Protein AF-A0A015KI36-F1 (afdb_monomer)

Sequence (207 aa):
MSRYLKILENLSLFIYWRNNERRCENKNFDILMAATRPNYATIYTITIIFCFICTIQFSLIFICPILEFFKLQFFEKNEIPIRKPIEYMYLMLTFFHIALHLLLIVFCCFFERKQLDLEFGISTILWFVIPSIYTYYTIDELGDIPLFCPSNYPYKNSKLLHLCQIRIANLICMWIMFVITLIATIIMCVPEKTYKDMVGIDNDGRD

Solvent-accessible surface area (backbone atoms only — not comparable to full-atom values): 11995 Å² total; per-residue (Å²): 125,73,68,62,54,54,52,49,52,54,48,53,41,48,61,48,47,73,68,36,88,46,78,90,72,60,88,63,58,69,60,57,61,72,73,44,78,56,44,58,68,55,52,53,51,54,50,52,53,49,54,53,52,52,54,52,50,61,50,44,60,55,48,48,46,51,44,49,50,52,44,53,55,54,35,60,76,66,73,50,84,71,68,59,71,53,57,51,51,51,47,50,49,40,53,50,53,47,52,53,53,50,49,48,69,77,38,69,88,74,66,59,69,72,61,52,54,51,52,47,51,52,49,38,51,49,44,47,52,51,52,51,54,44,47,70,71,50,62,59,62,71,54,94,54,61,74,82,56,63,89,86,56,89,62,92,43,76,67,57,52,52,53,39,50,47,52,41,50,42,52,50,47,50,52,53,50,28,55,51,45,43,52,52,42,54,60,67,68,54,53,69,67,62,53,31,60,71,30,48,50,74,85,85,82,85,130

Foldseek 3Di:
DVVVVVVLVVLVVVVVVVVVPCVVDDPCPVVLPVPFDWPVVLVVVVSVVVVVLVVLLVVLLVVLLVLLVVLVVLCVVVVQDDPVVLSVLSNVLSVVVVVLVVCCVVCVPPDDLVVNLVVLVVNLVCLVVSLVVSCVVCCCSLPPQHQVLDPPDPDPDPSSSVSSVSNNVSSVSSVSSSVSSVVVSVVSPPDPVVVCVSRVSDPPDDD

Structure (mmCIF, N/CA/C/O backbone):
data_AF-A0A015KI36-F1
#
_entry.id   AF-A0A015KI36-F1
#
loop_
_atom_site.group_PDB
_atom_site.id
_atom_site.type_symbol
_atom_site.label_atom_id
_atom_site.label_alt_id
_atom_site.label_comp_id
_atom_site.label_asym_id
_atom_site.label_entity_id
_atom_site.label_seq_id
_atom_site.pdbx_PDB_ins_code
_atom_site.Cartn_x
_atom_site.Cartn_y
_atom_site.Cartn_z
_atom_site.occupancy
_atom_site.B_iso_or_equiv
_atom_site.auth_seq_id
_atom_site.auth_comp_id
_atom_site.auth_asym_id
_atom_site.auth_atom_id
_atom_site.pdbx_PDB_model_num
ATOM 1 N N . MET A 1 1 ? -3.112 20.854 -21.217 1.00 30.19 1 MET A N 1
ATOM 2 C CA . MET A 1 1 ? -2.786 19.595 -21.926 1.00 30.19 1 MET A CA 1
ATOM 3 C C . MET A 1 1 ? -1.278 19.337 -22.085 1.00 30.19 1 MET A C 1
ATOM 5 O O . MET A 1 1 ? -0.894 18.179 -22.072 1.00 30.19 1 MET A O 1
ATOM 9 N N . SER A 1 2 ? -0.396 20.353 -22.138 1.00 26.72 2 SER A N 1
ATOM 10 C CA . SER A 1 2 ? 1.057 20.149 -22.358 1.00 26.72 2 SER A CA 1
ATOM 11 C C . SER A 1 2 ? 1.928 19.872 -21.113 1.00 26.72 2 SER A C 1
ATOM 13 O O . SER A 1 2 ? 3.105 19.561 -21.259 1.00 26.72 2 SER A O 1
ATOM 15 N N . ARG A 1 3 ? 1.384 19.920 -19.884 1.00 24.33 3 ARG A N 1
ATOM 16 C CA . ARG A 1 3 ? 2.129 19.561 -18.650 1.00 24.33 3 ARG A CA 1
ATOM 17 C C . ARG A 1 3 ? 2.122 18.061 -18.329 1.00 24.33 3 ARG A C 1
ATOM 19 O O . ARG A 1 3 ? 3.107 17.562 -17.806 1.00 24.33 3 ARG A O 1
ATOM 26 N N . TYR A 1 4 ? 1.058 17.345 -18.697 1.00 25.77 4 TYR A N 1
ATOM 27 C CA . TYR A 1 4 ? 0.963 15.889 -18.520 1.00 25.77 4 TYR A CA 1
ATOM 28 C C . TYR A 1 4 ? 1.819 15.124 -19.540 1.00 25.77 4 TYR A C 1
ATOM 30 O O . TYR A 1 4 ? 2.431 14.122 -19.190 1.00 25.77 4 TYR A O 1
ATOM 38 N N . LEU A 1 5 ? 1.956 15.653 -20.763 1.00 27.67 5 LEU A N 1
ATOM 39 C CA . LEU A 1 5 ? 2.867 15.123 -21.786 1.00 27.67 5 LEU A CA 1
ATOM 40 C C . LEU A 1 5 ? 4.345 15.223 -21.379 1.00 27.67 5 LEU A C 1
ATOM 42 O O . LEU A 1 5 ? 5.094 14.303 -21.660 1.00 27.67 5 LEU A O 1
ATOM 46 N N . LYS A 1 6 ? 4.744 16.266 -20.637 1.00 28.48 6 LYS A N 1
ATOM 47 C CA . LYS A 1 6 ? 6.116 16.415 -20.111 1.00 28.48 6 LYS A CA 1
ATOM 48 C C . LYS A 1 6 ? 6.441 15.450 -18.962 1.00 28.48 6 LYS A C 1
ATOM 50 O O . LYS A 1 6 ? 7.583 15.040 -18.799 1.00 28.48 6 LYS A O 1
ATOM 55 N N . ILE A 1 7 ? 5.433 15.068 -18.175 1.00 32.03 7 ILE A N 1
ATOM 56 C CA . ILE A 1 7 ? 5.563 14.043 -17.125 1.00 32.03 7 ILE A CA 1
ATOM 57 C C . ILE A 1 7 ? 5.599 12.639 -17.751 1.00 32.03 7 ILE A C 1
ATOM 59 O O . ILE A 1 7 ? 6.370 11.794 -17.308 1.00 32.03 7 ILE A O 1
ATOM 63 N N . LEU A 1 8 ? 4.838 12.413 -18.829 1.00 31.89 8 LEU A N 1
ATOM 64 C CA . LEU A 1 8 ? 4.916 11.201 -19.652 1.00 31.89 8 LEU A CA 1
ATOM 65 C C . LEU A 1 8 ? 6.249 11.088 -20.408 1.00 31.89 8 LEU A C 1
ATOM 67 O O . LEU A 1 8 ? 6.805 9.997 -20.454 1.00 31.89 8 LEU A O 1
ATOM 71 N N . GLU A 1 9 ? 6.812 12.195 -20.906 1.00 33.00 9 GLU A N 1
ATOM 72 C CA . GLU A 1 9 ? 8.174 12.247 -21.465 1.00 33.00 9 GLU A CA 1
ATOM 73 C C . GLU A 1 9 ? 9.226 11.858 -20.416 1.00 33.00 9 GLU A C 1
ATOM 75 O O . GLU A 1 9 ? 10.147 11.104 -20.725 1.00 33.00 9 GLU A O 1
ATOM 80 N N . ASN A 1 10 ? 9.031 12.273 -19.156 1.00 34.56 10 ASN A N 1
ATOM 81 C CA . ASN A 1 10 ? 9.858 11.879 -18.008 1.00 34.56 10 ASN A CA 1
ATOM 82 C C . ASN A 1 10 ? 9.696 10.393 -17.591 1.00 34.56 10 ASN A C 1
ATOM 84 O O . ASN A 1 10 ? 10.592 9.828 -16.968 1.00 34.56 10 ASN A O 1
ATOM 88 N N . LEU A 1 11 ? 8.604 9.727 -17.979 1.00 38.03 11 LEU A N 1
ATOM 89 C CA . LEU A 1 11 ? 8.339 8.304 -17.709 1.00 38.03 11 LEU A CA 1
ATOM 90 C C . LEU A 1 11 ? 8.766 7.390 -18.866 1.00 38.03 11 LEU A C 1
ATOM 92 O O . LEU A 1 11 ? 9.335 6.325 -18.622 1.00 38.03 11 LEU A O 1
ATOM 96 N N . SER A 1 12 ? 8.642 7.843 -20.120 1.00 36.22 12 SER A N 1
ATOM 97 C CA . SER A 1 12 ? 9.442 7.286 -21.218 1.00 36.22 12 SER A CA 1
ATOM 98 C C . SER A 1 12 ? 10.926 7.445 -20.930 1.00 36.22 12 SER A C 1
ATOM 100 O O . SER A 1 12 ? 11.693 6.563 -21.289 1.00 36.22 12 SER A O 1
ATOM 102 N N . LEU A 1 13 ? 11.307 8.495 -20.192 1.00 39.75 13 LEU A N 1
ATOM 103 C CA . LEU A 1 13 ? 12.637 8.695 -19.635 1.00 39.75 13 LEU A CA 1
ATOM 104 C C . LEU A 1 13 ? 13.027 7.612 -18.634 1.00 39.75 13 LEU A C 1
ATOM 106 O O . LEU A 1 13 ? 14.215 7.407 -18.545 1.00 39.75 13 LEU A O 1
ATOM 110 N N . PHE A 1 14 ? 12.115 6.889 -17.964 1.00 40.78 14 PHE A N 1
ATOM 111 C CA . PHE A 1 14 ? 12.434 5.770 -17.054 1.00 40.78 14 PHE A CA 1
ATOM 112 C C . PHE A 1 14 ? 12.675 4.447 -17.805 1.00 40.78 14 PHE A C 1
ATOM 114 O O . PHE A 1 14 ? 13.592 3.703 -17.472 1.00 40.78 14 PHE A O 1
ATOM 121 N N . ILE A 1 15 ? 11.943 4.183 -18.895 1.00 40.81 15 ILE A N 1
ATOM 122 C CA . ILE A 1 15 ? 12.259 3.090 -19.847 1.00 40.81 15 ILE A CA 1
ATOM 123 C C . ILE A 1 15 ? 13.540 3.422 -20.632 1.00 40.81 15 ILE A C 1
ATOM 125 O O . ILE A 1 15 ? 14.404 2.579 -20.863 1.00 40.81 15 ILE A O 1
ATOM 129 N N . TYR A 1 16 ? 13.717 4.692 -20.965 1.00 37.06 16 TYR A N 1
ATOM 130 C CA . TYR A 1 16 ? 14.944 5.271 -21.491 1.00 37.06 16 TYR A CA 1
ATOM 131 C C . TYR A 1 16 ? 16.041 5.347 -20.418 1.00 37.06 16 TYR A C 1
ATOM 133 O O . TYR A 1 16 ? 17.190 5.308 -20.804 1.00 37.06 16 TYR A O 1
ATOM 141 N N . TRP A 1 17 ? 15.747 5.368 -19.109 1.00 37.81 17 TRP A N 1
ATOM 142 C CA . TRP A 1 17 ? 16.703 5.302 -17.983 1.00 37.81 17 TRP A CA 1
ATOM 143 C C . TRP A 1 17 ? 17.140 3.858 -17.734 1.00 37.81 17 TRP A C 1
ATOM 145 O O . TRP A 1 17 ? 18.317 3.591 -17.512 1.00 37.81 17 TRP A O 1
ATOM 155 N N . ARG A 1 18 ? 16.229 2.895 -17.925 1.00 41.84 18 ARG A N 1
ATOM 156 C CA . ARG A 1 18 ? 16.546 1.467 -18.063 1.00 41.84 18 ARG A CA 1
ATOM 157 C C . ARG A 1 18 ? 17.486 1.207 -19.255 1.00 41.84 18 ARG A C 1
ATOM 159 O O . ARG A 1 18 ? 18.418 0.428 -19.105 1.00 41.84 18 ARG A O 1
ATOM 166 N N . ASN A 1 19 ? 17.328 1.929 -20.369 1.00 39.50 19 ASN A N 1
ATOM 167 C CA . ASN A 1 19 ? 18.282 1.945 -21.499 1.00 39.50 19 ASN A CA 1
ATOM 168 C C . ASN A 1 19 ? 19.456 2.961 -21.340 1.00 39.50 19 ASN A C 1
ATOM 170 O O . ASN A 1 19 ? 20.397 2.938 -22.130 1.00 39.50 19 ASN A O 1
ATOM 174 N N . ASN A 1 20 ? 19.410 3.796 -20.290 1.00 38.81 20 ASN A N 1
ATOM 175 C CA . ASN A 1 20 ? 20.330 4.833 -19.769 1.00 38.81 20 ASN A CA 1
ATOM 176 C C . ASN A 1 20 ? 21.809 4.546 -19.622 1.00 38.81 20 ASN A C 1
ATOM 178 O O . ASN A 1 20 ? 22.621 5.470 -19.605 1.00 38.81 20 ASN A O 1
ATOM 182 N N . GLU A 1 21 ? 22.159 3.283 -19.413 1.00 42.31 21 GLU A N 1
ATOM 183 C CA . GLU A 1 21 ? 23.429 2.911 -18.777 1.00 42.31 21 GLU A CA 1
ATOM 184 C C . GLU A 1 21 ? 24.663 3.242 -19.643 1.00 42.31 21 GLU A C 1
ATOM 186 O O . GLU A 1 21 ? 25.795 3.024 -19.233 1.00 42.31 21 GLU A O 1
ATOM 191 N N . ARG A 1 22 ? 24.465 3.822 -20.837 1.00 38.34 22 ARG A N 1
ATOM 192 C CA . ARG A 1 22 ? 25.530 4.296 -21.730 1.00 38.34 22 ARG A CA 1
ATOM 193 C C . ARG A 1 22 ? 25.437 5.755 -22.188 1.00 38.34 22 ARG A C 1
ATOM 195 O O . ARG A 1 22 ? 26.281 6.161 -22.984 1.00 38.34 22 ARG A O 1
ATOM 202 N N . ARG A 1 23 ? 24.505 6.592 -21.703 1.00 39.31 23 ARG A N 1
ATOM 203 C CA . ARG A 1 23 ? 24.438 8.004 -22.154 1.00 39.31 23 ARG A CA 1
ATOM 204 C C . ARG A 1 23 ? 25.231 9.020 -21.330 1.00 39.31 23 ARG A C 1
ATOM 206 O O . ARG A 1 23 ? 24.900 10.202 -21.341 1.00 39.31 23 ARG A O 1
ATOM 213 N N . CYS A 1 24 ? 26.329 8.592 -20.72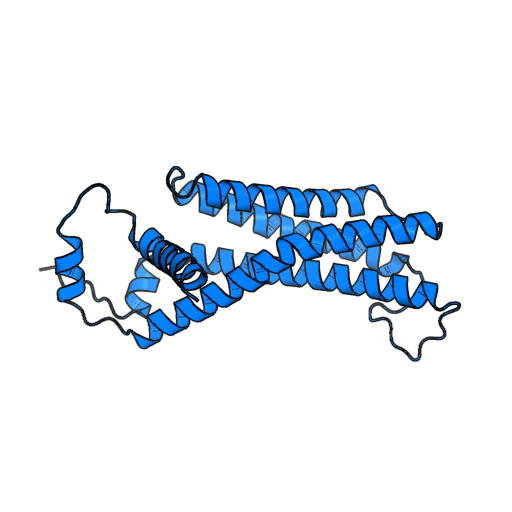0 1.00 41.56 24 CYS A N 1
ATOM 214 C CA . CYS A 1 24 ? 27.450 9.512 -20.525 1.00 41.56 24 CYS A CA 1
ATOM 215 C C . CYS A 1 24 ? 28.476 9.430 -21.669 1.00 41.56 24 CYS A C 1
ATOM 217 O O . CYS A 1 24 ? 29.128 10.430 -21.930 1.00 41.56 24 CYS A O 1
ATOM 219 N N . GLU A 1 25 ? 28.544 8.338 -22.444 1.00 38.38 25 GLU A N 1
ATOM 220 C CA . GLU A 1 25 ? 29.456 8.217 -23.593 1.00 38.38 25 GLU A CA 1
ATOM 221 C C . GLU A 1 25 ? 28.983 7.136 -24.586 1.00 38.38 25 GLU A C 1
ATOM 223 O O . GLU A 1 25 ? 29.380 5.979 -24.470 1.00 38.38 25 GLU A O 1
ATOM 228 N N . ASN A 1 26 ? 28.161 7.475 -25.591 1.00 37.47 26 ASN A N 1
ATOM 229 C CA . ASN A 1 26 ? 28.339 6.939 -26.955 1.00 37.47 26 ASN A CA 1
ATOM 230 C C . ASN A 1 26 ? 27.270 7.404 -27.951 1.00 37.47 26 ASN A C 1
ATOM 232 O O . ASN A 1 26 ? 26.086 7.112 -27.799 1.00 37.47 26 ASN A O 1
ATOM 236 N N . LYS A 1 27 ? 27.728 7.977 -29.068 1.00 39.41 27 LYS A N 1
ATOM 237 C CA . LYS A 1 27 ? 26.951 8.215 -30.301 1.00 39.41 27 LYS A CA 1
ATOM 238 C C . LYS A 1 27 ? 26.559 6.923 -31.051 1.00 39.41 27 LYS A C 1
ATOM 240 O O . LYS A 1 27 ? 25.846 6.990 -32.042 1.00 39.41 27 LYS A O 1
ATOM 245 N N . ASN A 1 28 ? 26.997 5.750 -30.587 1.00 38.41 28 ASN A N 1
ATOM 246 C CA . ASN A 1 28 ? 26.776 4.462 -31.258 1.00 38.41 28 ASN A CA 1
ATOM 247 C C . ASN A 1 28 ? 25.418 3.788 -30.959 1.00 38.41 28 ASN A C 1
ATOM 249 O O . ASN A 1 28 ? 25.096 2.781 -31.584 1.00 38.41 28 ASN A O 1
ATOM 253 N N . PHE A 1 29 ? 24.609 4.303 -30.023 1.00 40.69 29 PHE A N 1
ATOM 254 C CA . PHE A 1 29 ? 23.321 3.681 -29.665 1.00 40.69 29 PHE A CA 1
ATOM 255 C C . PHE A 1 29 ? 22.209 3.951 -30.694 1.00 40.69 29 PHE A C 1
ATOM 257 O O . PHE A 1 29 ? 21.393 3.069 -30.963 1.00 40.69 29 PHE A O 1
ATOM 264 N N . ASP A 1 30 ? 22.220 5.124 -31.332 1.00 41.81 30 ASP A N 1
ATOM 265 C CA . ASP A 1 30 ? 21.238 5.481 -32.367 1.00 41.81 30 ASP A CA 1
ATOM 266 C C . ASP A 1 30 ? 21.383 4.605 -33.625 1.00 41.81 30 ASP A C 1
ATOM 268 O O . ASP A 1 30 ? 20.402 4.304 -34.301 1.00 41.81 30 ASP A O 1
ATOM 272 N N . ILE A 1 31 ? 22.601 4.123 -33.896 1.00 41.91 31 ILE A N 1
ATOM 273 C CA . ILE A 1 31 ? 22.912 3.234 -35.024 1.00 41.91 31 ILE A CA 1
ATOM 274 C C . ILE A 1 31 ? 22.419 1.802 -34.747 1.00 41.91 31 ILE A C 1
ATOM 276 O O . ILE A 1 31 ? 21.925 1.137 -35.654 1.00 41.91 31 ILE A O 1
ATOM 280 N N . LEU A 1 32 ? 22.473 1.342 -33.490 1.00 38.03 32 LEU A N 1
ATOM 281 C CA . LEU A 1 32 ? 22.008 0.007 -33.096 1.00 38.03 32 LEU A CA 1
ATOM 282 C C . LEU A 1 32 ? 20.473 -0.109 -33.148 1.00 38.03 32 LEU A C 1
ATOM 284 O O . LEU A 1 32 ? 19.947 -1.117 -33.609 1.00 38.03 32 LEU A O 1
ATOM 288 N N . MET A 1 33 ? 19.742 0.942 -32.750 1.00 42.62 33 MET A N 1
ATOM 289 C CA . MET A 1 33 ? 18.275 0.970 -32.876 1.00 42.62 33 MET A CA 1
ATOM 290 C C . MET A 1 33 ? 17.787 1.087 -34.327 1.00 42.62 33 MET A C 1
ATOM 292 O O . MET A 1 33 ? 16.639 0.751 -34.605 1.00 42.62 33 MET A O 1
ATOM 296 N N . ALA A 1 34 ? 18.637 1.543 -35.251 1.00 44.78 34 ALA A N 1
ATOM 297 C CA . ALA A 1 34 ? 18.316 1.601 -36.675 1.00 44.78 34 ALA A CA 1
ATOM 298 C C . ALA A 1 34 ? 18.439 0.235 -37.385 1.00 44.78 34 ALA A C 1
ATOM 300 O O . ALA A 1 34 ? 17.909 0.082 -38.485 1.00 44.78 34 ALA A O 1
ATOM 301 N N . ALA A 1 35 ? 19.111 -0.750 -36.774 1.00 45.59 35 ALA A N 1
ATOM 302 C CA . ALA A 1 35 ? 19.389 -2.054 -37.384 1.00 45.59 35 ALA A CA 1
ATOM 303 C C . ALA A 1 35 ? 18.315 -3.127 -37.096 1.00 45.59 35 ALA A C 1
ATOM 305 O O . ALA A 1 35 ? 18.087 -4.008 -37.921 1.00 45.59 35 ALA A O 1
ATOM 306 N N . THR A 1 36 ? 17.607 -3.038 -35.968 1.00 55.12 36 THR A N 1
ATOM 307 C CA . THR A 1 36 ? 16.548 -3.984 -35.559 1.00 55.12 36 THR A CA 1
ATOM 308 C C . THR A 1 36 ? 15.178 -3.310 -35.579 1.00 55.12 36 THR A C 1
ATOM 310 O O . THR A 1 36 ? 15.054 -2.192 -35.086 1.00 55.12 36 THR A O 1
ATOM 313 N N . ARG A 1 37 ? 14.125 -3.969 -36.091 1.00 57.78 37 ARG A N 1
ATOM 314 C CA . ARG A 1 37 ? 12.738 -3.476 -35.961 1.00 57.78 37 ARG A CA 1
ATOM 315 C C . ARG A 1 37 ? 12.115 -4.004 -34.660 1.00 57.78 37 ARG A C 1
ATOM 317 O O . ARG A 1 37 ? 11.627 -5.133 -34.670 1.00 57.78 37 ARG A O 1
ATOM 324 N N . PRO A 1 38 ? 12.085 -3.234 -33.559 1.00 64.50 38 PRO A N 1
ATOM 325 C CA . PRO A 1 38 ? 11.460 -3.701 -32.329 1.00 64.50 38 PRO A CA 1
ATOM 326 C C . PRO A 1 38 ? 9.951 -3.888 -32.512 1.00 64.50 38 PRO A C 1
ATOM 328 O O . PRO A 1 38 ? 9.303 -3.190 -33.301 1.00 64.50 38 PRO A O 1
ATOM 331 N N . ASN A 1 39 ? 9.359 -4.784 -31.722 1.00 73.19 39 ASN A N 1
ATOM 332 C CA . ASN A 1 39 ? 7.909 -4.899 -31.646 1.00 73.19 39 ASN A CA 1
ATOM 333 C C . ASN A 1 39 ? 7.330 -3.711 -30.857 1.00 73.19 39 ASN A C 1
ATOM 335 O O . ASN A 1 39 ? 7.161 -3.756 -29.635 1.00 73.19 39 ASN A O 1
ATOM 339 N N . TYR A 1 40 ? 7.023 -2.627 -31.572 1.00 71.62 40 TYR A N 1
ATOM 340 C CA . TYR A 1 40 ? 6.472 -1.403 -30.990 1.00 71.62 40 TYR A CA 1
ATOM 341 C C . TYR A 1 40 ? 5.181 -1.651 -30.199 1.00 71.62 40 TYR A C 1
ATOM 343 O O . TYR A 1 40 ? 4.977 -1.014 -29.167 1.00 71.62 40 TYR A O 1
ATOM 351 N N . ALA A 1 41 ? 4.337 -2.605 -30.612 1.00 74.62 41 ALA A N 1
ATOM 352 C CA . ALA A 1 41 ? 3.108 -2.935 -29.888 1.00 74.62 41 ALA A CA 1
ATOM 353 C C . ALA A 1 41 ? 3.401 -3.476 -28.477 1.00 74.62 41 ALA A C 1
ATOM 355 O O . ALA A 1 41 ? 2.752 -3.063 -27.511 1.00 74.62 41 ALA A O 1
ATOM 356 N N . THR A 1 42 ? 4.420 -4.330 -28.332 1.00 72.25 42 THR A N 1
ATOM 357 C CA . THR A 1 42 ? 4.881 -4.835 -27.027 1.00 72.25 42 THR A CA 1
ATOM 358 C C . THR A 1 42 ? 5.408 -3.696 -26.153 1.00 72.25 42 THR A C 1
ATOM 360 O O . THR A 1 42 ? 5.022 -3.586 -24.989 1.00 72.25 42 THR A O 1
ATOM 363 N N . ILE A 1 43 ? 6.228 -2.799 -26.715 1.00 72.81 43 ILE A N 1
ATOM 364 C CA . ILE A 1 43 ? 6.783 -1.646 -25.985 1.00 72.81 43 ILE A CA 1
ATOM 365 C C . ILE A 1 43 ? 5.662 -0.740 -25.462 1.00 72.81 43 ILE A C 1
ATOM 367 O O . ILE A 1 43 ? 5.651 -0.395 -24.276 1.00 72.81 43 ILE A O 1
ATOM 371 N N . TYR A 1 44 ? 4.705 -0.365 -26.316 1.00 74.75 44 TYR A N 1
ATOM 372 C CA . TYR A 1 44 ? 3.589 0.491 -25.911 1.00 74.75 44 TYR A CA 1
ATOM 373 C C . TYR A 1 44 ? 2.734 -0.171 -24.829 1.00 74.75 44 TYR A C 1
ATOM 375 O O . TYR A 1 44 ? 2.384 0.483 -23.849 1.00 74.75 44 TYR A O 1
ATOM 383 N N . THR A 1 45 ? 2.462 -1.471 -24.955 1.00 77.94 45 THR A N 1
ATOM 384 C CA . THR A 1 45 ? 1.662 -2.219 -23.974 1.00 77.94 45 THR A CA 1
ATOM 385 C C . THR A 1 45 ? 2.335 -2.244 -22.600 1.00 77.94 45 THR A C 1
ATOM 387 O O . THR A 1 45 ? 1.706 -1.880 -21.606 1.00 77.94 45 THR A O 1
ATOM 390 N N . ILE A 1 46 ? 3.626 -2.592 -22.534 1.00 76.56 46 ILE A N 1
ATOM 391 C CA . ILE A 1 46 ? 4.395 -2.603 -21.276 1.00 76.56 46 ILE A CA 1
ATOM 392 C C . ILE A 1 46 ? 4.433 -1.202 -20.655 1.00 76.56 46 ILE A C 1
ATOM 394 O O . ILE A 1 46 ? 4.227 -1.051 -19.450 1.00 76.56 46 ILE A O 1
ATOM 398 N N . THR A 1 47 ? 4.644 -0.172 -21.477 1.00 74.69 47 THR A N 1
ATOM 399 C CA . THR A 1 47 ? 4.702 1.222 -21.017 1.00 74.69 47 THR A CA 1
ATOM 400 C C . THR A 1 47 ? 3.374 1.676 -20.412 1.00 74.69 47 THR A C 1
ATOM 402 O O . THR A 1 47 ? 3.361 2.269 -19.336 1.00 74.69 47 THR A O 1
ATOM 405 N N . ILE A 1 48 ? 2.247 1.381 -21.068 1.00 81.38 48 ILE A N 1
ATOM 406 C CA . ILE A 1 48 ? 0.910 1.753 -20.580 1.00 81.38 48 ILE A CA 1
ATOM 407 C C . ILE A 1 48 ? 0.617 1.074 -19.240 1.00 81.38 48 ILE A C 1
ATOM 409 O O . ILE A 1 48 ? 0.174 1.742 -18.304 1.00 81.38 48 ILE A O 1
ATOM 413 N N . ILE A 1 49 ? 0.905 -0.227 -19.129 1.00 82.38 49 ILE A N 1
ATOM 414 C CA . ILE A 1 49 ? 0.719 -0.987 -17.886 1.00 82.38 49 ILE A CA 1
ATOM 415 C C . ILE A 1 49 ? 1.569 -0.383 -16.764 1.00 82.38 49 ILE A C 1
ATOM 417 O O . ILE A 1 49 ? 1.057 -0.130 -15.675 1.00 82.38 49 ILE A O 1
ATOM 421 N N . PHE A 1 50 ? 2.841 -0.089 -17.033 1.00 79.06 50 PHE A N 1
ATOM 422 C CA . PHE A 1 50 ? 3.739 0.509 -16.048 1.00 79.06 50 PHE A CA 1
ATOM 423 C C . PHE A 1 50 ? 3.245 1.885 -15.575 1.00 79.06 50 PHE A C 1
ATOM 425 O O . PHE A 1 50 ? 3.140 2.123 -14.374 1.00 79.06 50 PHE A O 1
ATOM 432 N N . CYS A 1 51 ? 2.846 2.765 -16.497 1.00 79.50 51 CYS A N 1
ATOM 433 C CA . CYS A 1 51 ? 2.283 4.074 -16.160 1.00 79.50 51 CYS A CA 1
ATOM 434 C C . CYS A 1 51 ? 1.017 3.964 -15.297 1.00 79.50 51 CYS A C 1
ATOM 436 O O . CYS A 1 51 ? 0.833 4.744 -14.357 1.00 79.50 51 CYS A O 1
ATOM 438 N N . PHE A 1 52 ? 0.147 2.996 -15.595 1.00 85.12 52 PHE A N 1
ATOM 439 C CA . PHE A 1 52 ? -1.056 2.743 -14.807 1.00 85.12 52 PHE A CA 1
ATOM 440 C C . PHE A 1 52 ? -0.710 2.311 -13.374 1.00 85.12 52 PHE A C 1
ATOM 442 O O . PHE A 1 52 ? -1.235 2.884 -12.418 1.00 85.12 52 PHE A O 1
ATOM 449 N N . ILE A 1 53 ? 0.241 1.384 -13.221 1.00 84.56 53 ILE A N 1
ATOM 450 C CA . ILE A 1 53 ? 0.745 0.924 -11.918 1.00 84.56 53 ILE A CA 1
ATOM 451 C C . ILE A 1 53 ? 1.327 2.096 -11.116 1.00 84.56 53 ILE A C 1
ATOM 453 O O . ILE A 1 53 ? 0.922 2.307 -9.972 1.00 84.56 53 ILE A O 1
ATOM 457 N N . CYS A 1 54 ? 2.203 2.907 -11.719 1.00 81.50 54 CYS A N 1
ATOM 458 C CA . CYS A 1 54 ? 2.794 4.072 -11.056 1.00 81.50 54 CYS A CA 1
ATOM 459 C C . CYS A 1 54 ? 1.738 5.092 -10.611 1.00 81.50 54 CYS A C 1
ATOM 461 O O . CYS A 1 54 ? 1.857 5.676 -9.536 1.00 81.50 54 CYS A O 1
ATOM 463 N N . THR A 1 55 ? 0.689 5.297 -11.410 1.00 85.00 55 THR A N 1
ATOM 464 C CA . THR A 1 55 ? -0.393 6.236 -11.073 1.00 85.00 55 THR A CA 1
ATOM 465 C C . THR A 1 55 ? -1.180 5.762 -9.851 1.00 85.00 55 THR A C 1
ATOM 467 O O . THR A 1 55 ? -1.467 6.552 -8.945 1.00 85.00 5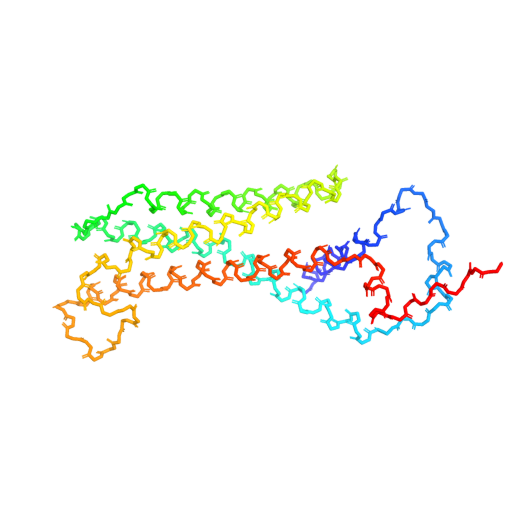5 THR A O 1
ATOM 470 N N . ILE A 1 56 ? -1.503 4.467 -9.792 1.00 89.38 56 ILE A N 1
ATOM 471 C CA . ILE A 1 56 ? -2.191 3.889 -8.632 1.00 89.38 56 ILE A CA 1
ATOM 472 C C . ILE A 1 56 ? -1.282 3.936 -7.401 1.00 89.38 56 ILE A C 1
ATOM 474 O O . ILE A 1 56 ? -1.722 4.386 -6.344 1.00 89.38 56 ILE A O 1
ATOM 478 N N . GLN A 1 57 ? -0.013 3.543 -7.542 1.00 88.75 57 GLN A N 1
ATOM 479 C CA . GLN A 1 57 ? 0.982 3.594 -6.469 1.00 88.75 57 GLN A CA 1
ATOM 480 C C . GLN A 1 57 ? 1.105 4.997 -5.879 1.00 88.75 57 GLN A C 1
ATOM 482 O O . GLN A 1 57 ? 0.984 5.168 -4.669 1.00 88.75 57 GLN A O 1
ATOM 487 N N . PHE A 1 58 ? 1.260 6.011 -6.731 1.00 87.75 58 PHE A N 1
ATOM 488 C CA . PHE A 1 58 ? 1.344 7.405 -6.304 1.00 87.75 58 PHE A CA 1
ATOM 489 C C . PHE A 1 58 ? 0.101 7.852 -5.530 1.00 87.75 58 PHE A C 1
ATOM 491 O O . PHE A 1 58 ? 0.215 8.548 -4.527 1.00 87.75 58 PHE A O 1
ATOM 498 N N . SER A 1 59 ? -1.086 7.414 -5.950 1.00 91.06 59 SER A N 1
ATOM 499 C CA . SER A 1 59 ? -2.334 7.738 -5.252 1.00 91.06 59 SER A CA 1
ATOM 500 C C . SER A 1 59 ? -2.393 7.083 -3.865 1.00 91.06 59 SER A C 1
ATOM 502 O O . SER A 1 59 ? -2.721 7.738 -2.874 1.00 91.06 59 SER A O 1
ATOM 504 N N . LEU A 1 60 ? -2.026 5.802 -3.770 1.00 92.38 60 LEU A N 1
ATOM 505 C CA . LEU A 1 60 ? -2.043 5.043 -2.516 1.00 92.38 60 LEU A CA 1
ATOM 506 C C . LEU A 1 60 ? -1.035 5.560 -1.489 1.00 92.38 60 LEU A C 1
ATOM 508 O O . LEU A 1 60 ? -1.338 5.557 -0.298 1.00 92.38 60 LEU A O 1
ATOM 512 N N . ILE A 1 61 ? 0.110 6.075 -1.938 1.00 91.56 61 ILE A N 1
ATOM 513 C CA . ILE A 1 61 ? 1.129 6.687 -1.072 1.00 91.56 61 ILE A CA 1
ATOM 514 C C . ILE A 1 61 ? 0.546 7.805 -0.194 1.00 91.56 61 ILE A C 1
ATOM 516 O O . ILE A 1 61 ? 0.976 7.957 0.946 1.00 91.56 61 ILE A O 1
ATOM 520 N N . PHE A 1 62 ? -0.454 8.548 -0.679 1.00 91.38 62 PHE A N 1
ATOM 521 C CA . PHE A 1 62 ? -1.149 9.565 0.119 1.00 91.38 62 PHE A CA 1
ATOM 522 C C . PHE A 1 62 ? -2.401 9.027 0.811 1.00 91.38 62 PHE A C 1
ATOM 524 O O . PHE A 1 62 ? -2.683 9.403 1.945 1.00 91.38 62 PHE A O 1
ATOM 531 N N . ILE A 1 63 ? -3.158 8.146 0.155 1.00 93.31 63 ILE A N 1
ATOM 532 C CA . ILE A 1 63 ? -4.412 7.622 0.712 1.00 93.31 63 ILE A CA 1
ATOM 533 C C . ILE A 1 63 ? -4.153 6.780 1.969 1.00 93.31 63 ILE A C 1
ATOM 535 O O . ILE A 1 63 ? -4.845 6.970 2.965 1.00 93.31 63 ILE A O 1
ATOM 539 N N . CYS A 1 64 ? -3.148 5.899 1.957 1.00 94.31 64 CYS A N 1
ATOM 540 C CA . CYS A 1 64 ? -2.816 5.027 3.087 1.00 94.31 64 CYS A CA 1
ATOM 541 C C . CYS A 1 64 ? -2.543 5.792 4.402 1.00 94.31 64 CYS A C 1
ATOM 543 O O . CYS A 1 64 ? -3.236 5.517 5.382 1.00 94.31 64 CYS A O 1
ATOM 545 N N . PRO A 1 65 ? -1.617 6.775 4.464 1.00 94.06 65 PRO A N 1
ATOM 546 C CA . PRO A 1 65 ? -1.379 7.530 5.698 1.00 94.06 65 PRO A CA 1
ATOM 547 C C . PRO A 1 65 ? -2.588 8.366 6.129 1.00 94.06 65 PRO A C 1
ATOM 549 O O . PRO A 1 65 ? -2.825 8.520 7.325 1.00 94.06 65 PRO A O 1
ATOM 552 N N . ILE A 1 66 ? -3.373 8.900 5.183 1.00 94.12 66 ILE A N 1
ATOM 553 C CA . ILE A 1 66 ? -4.586 9.668 5.499 1.00 94.12 66 ILE A CA 1
ATOM 554 C C . ILE A 1 66 ? -5.647 8.766 6.143 1.00 94.12 66 ILE A C 1
ATOM 556 O O . ILE A 1 66 ? -6.232 9.142 7.159 1.00 94.12 66 ILE A O 1
ATOM 560 N N . LEU A 1 67 ? -5.893 7.581 5.577 1.00 93.31 67 LEU A N 1
ATOM 561 C CA . 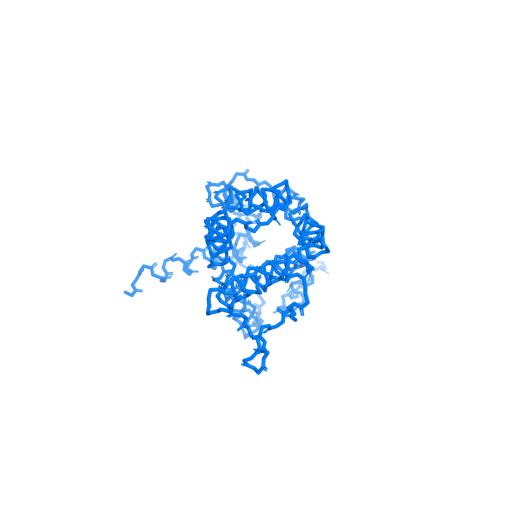LEU A 1 67 ? -6.842 6.614 6.132 1.00 93.31 67 LEU A CA 1
ATOM 562 C C . LEU A 1 67 ? -6.408 6.130 7.514 1.00 93.31 67 LEU A C 1
ATOM 564 O O . LEU A 1 67 ? -7.240 6.078 8.419 1.00 93.31 67 LEU A O 1
ATOM 568 N N . GLU A 1 68 ? -5.120 5.844 7.695 1.00 93.94 68 GLU A N 1
ATOM 569 C CA . GLU A 1 68 ? -4.564 5.445 8.989 1.00 93.94 68 GLU A CA 1
ATOM 570 C C . GLU A 1 68 ? -4.708 6.554 10.038 1.00 93.94 68 GLU A C 1
ATOM 572 O O . GLU A 1 68 ? -5.157 6.317 11.161 1.00 93.94 68 GLU A O 1
ATOM 577 N N . PHE A 1 69 ? -4.410 7.799 9.662 1.00 93.12 69 PHE A N 1
ATOM 578 C CA . PHE A 1 69 ? -4.593 8.949 10.541 1.00 93.12 69 PHE A CA 1
ATOM 579 C C . PHE A 1 69 ? -6.064 9.141 10.934 1.00 93.12 69 PHE A C 1
ATOM 581 O O . PHE A 1 69 ? -6.374 9.352 12.111 1.00 93.12 69 PHE A O 1
ATOM 588 N N . PHE A 1 70 ? -6.988 9.023 9.974 1.00 91.62 70 PHE A N 1
ATOM 589 C CA . PHE A 1 70 ? -8.418 9.080 10.267 1.00 91.62 70 PHE A CA 1
ATOM 590 C C . PHE A 1 70 ? -8.871 7.927 11.158 1.00 91.62 70 PHE A C 1
ATOM 592 O O . PHE A 1 70 ? -9.659 8.173 12.071 1.00 91.62 70 PHE A O 1
ATOM 599 N N . LYS A 1 71 ? -8.356 6.706 10.957 1.00 91.25 71 LYS A N 1
ATOM 600 C CA . LYS A 1 71 ? -8.619 5.564 11.844 1.00 91.25 71 LYS A CA 1
ATOM 601 C C . LYS A 1 71 ? -8.219 5.909 13.279 1.00 91.25 71 LYS A C 1
ATOM 603 O O . LYS A 1 71 ? -9.068 5.847 14.166 1.00 91.25 71 LYS A O 1
ATOM 608 N N . LEU A 1 72 ? -6.983 6.357 13.500 1.00 92.12 72 LEU A N 1
ATOM 609 C CA . LEU A 1 72 ? -6.477 6.724 14.827 1.00 92.12 72 LEU A CA 1
ATOM 610 C C . LEU A 1 72 ? -7.351 7.782 15.518 1.00 92.12 72 LEU A C 1
ATOM 612 O O . LEU A 1 72 ? -7.785 7.568 16.652 1.00 92.12 72 LEU A O 1
ATOM 616 N N . GLN A 1 73 ? -7.679 8.879 14.826 1.00 91.44 73 GLN A N 1
ATOM 617 C CA . GLN A 1 73 ? -8.526 9.938 15.388 1.00 91.44 73 GLN A CA 1
ATOM 618 C C . GLN A 1 73 ? -9.936 9.449 15.732 1.00 91.44 73 GLN A C 1
ATOM 620 O O . GLN A 1 73 ? -10.498 9.827 16.764 1.00 91.44 73 GLN A O 1
ATOM 625 N N . PHE A 1 74 ? -10.537 8.626 14.869 1.00 88.56 74 PHE A N 1
ATOM 626 C CA . PHE A 1 74 ? -11.894 8.140 15.095 1.00 88.56 74 PHE A CA 1
ATOM 627 C C . PHE A 1 74 ? -11.948 7.125 16.234 1.00 88.56 74 PHE A C 1
ATOM 629 O O . PHE A 1 74 ? -12.876 7.171 17.038 1.00 88.56 74 PHE A O 1
ATOM 636 N N . PHE A 1 75 ? -10.969 6.230 16.334 1.00 87.88 75 PHE A N 1
ATOM 637 C CA . PHE A 1 75 ? -10.927 5.231 17.400 1.00 87.88 75 PHE A CA 1
ATOM 638 C C . PHE A 1 75 ? -10.650 5.875 18.764 1.00 87.88 75 PHE A C 1
ATOM 640 O O . PHE A 1 75 ? -11.335 5.540 19.729 1.00 87.88 75 PHE A O 1
ATOM 647 N N . GLU A 1 76 ? -9.749 6.863 18.833 1.00 88.75 76 GLU A N 1
ATOM 648 C CA . GLU A 1 76 ? -9.483 7.621 20.064 1.00 88.75 76 GLU A CA 1
ATOM 649 C C . GLU A 1 76 ? -10.719 8.404 20.527 1.00 88.75 76 GLU A C 1
ATOM 651 O O . GLU A 1 76 ? -11.109 8.325 21.690 1.00 88.75 76 GLU A O 1
ATOM 656 N N . LYS A 1 77 ? -11.414 9.080 19.603 1.00 88.88 77 LYS A N 1
ATOM 657 C CA . LYS A 1 77 ? -12.646 9.824 19.911 1.00 88.88 77 LYS A CA 1
ATOM 658 C C . LYS A 1 77 ? -13.793 8.939 20.413 1.00 88.88 77 LYS A C 1
ATOM 660 O O . LYS A 1 77 ? -14.689 9.439 21.089 1.00 88.88 77 LYS A O 1
ATOM 665 N N . ASN A 1 78 ? -13.815 7.663 20.033 1.00 85.44 78 ASN A N 1
ATOM 666 C CA . ASN A 1 78 ? -14.861 6.716 20.427 1.00 85.44 78 ASN A CA 1
ATOM 667 C C . ASN A 1 78 ? -14.406 5.754 21.540 1.00 85.44 78 ASN A C 1
ATOM 669 O O . ASN A 1 78 ? -15.103 4.773 21.784 1.00 85.44 78 ASN A O 1
ATOM 673 N N . GLU A 1 79 ? -13.269 6.027 22.195 1.00 85.19 79 GLU A N 1
ATOM 674 C CA . GLU A 1 79 ? -12.733 5.249 23.325 1.00 85.19 79 GLU A CA 1
ATOM 675 C C . GLU A 1 79 ? -12.554 3.751 23.014 1.00 85.19 79 GLU A C 1
ATOM 677 O O . GLU A 1 79 ? -12.653 2.892 23.892 1.00 85.19 79 GLU A O 1
ATOM 682 N N . ILE A 1 80 ? -12.284 3.419 21.747 1.00 84.19 80 ILE A N 1
ATOM 683 C CA . ILE A 1 80 ? -12.062 2.033 21.329 1.00 84.19 80 ILE A CA 1
ATOM 684 C C . ILE A 1 80 ? -10.621 1.646 21.675 1.00 84.19 80 ILE A C 1
ATOM 686 O O . ILE A 1 80 ? -9.691 2.363 21.291 1.00 84.19 80 ILE A O 1
ATOM 690 N N . PRO A 1 81 ? -10.398 0.523 22.382 1.00 82.50 81 PRO A N 1
ATOM 691 C CA . PRO A 1 81 ? -9.057 0.088 22.742 1.00 82.50 81 PRO A CA 1
ATOM 692 C C . PRO A 1 81 ? -8.268 -0.293 21.484 1.00 82.50 81 PRO A C 1
ATOM 694 O O . PRO A 1 81 ? -8.519 -1.322 20.863 1.00 82.50 81 PRO A O 1
ATOM 697 N N . ILE A 1 82 ? -7.287 0.536 21.127 1.00 85.50 82 ILE A N 1
ATOM 698 C CA . ILE A 1 82 ? -6.381 0.300 19.997 1.00 85.50 82 ILE A CA 1
ATOM 699 C C . ILE A 1 82 ? -4.991 -0.108 20.463 1.00 85.50 82 ILE A C 1
ATOM 701 O O . ILE A 1 82 ? -4.443 0.414 21.440 1.00 85.50 82 ILE A O 1
ATOM 705 N N . ARG A 1 83 ? -4.359 -1.003 19.703 1.00 88.06 83 ARG A N 1
ATOM 706 C CA . ARG A 1 83 ? -2.954 -1.369 19.903 1.00 88.06 83 ARG A CA 1
ATOM 707 C C . ARG A 1 83 ? -2.051 -0.329 19.241 1.00 88.06 83 ARG A C 1
ATOM 709 O O . ARG A 1 83 ? -1.480 -0.579 18.184 1.00 88.06 83 ARG A O 1
ATOM 716 N N . LYS A 1 84 ? -1.885 0.821 19.907 1.00 88.12 84 LYS A N 1
ATOM 717 C CA . LYS A 1 84 ? -1.095 1.972 19.421 1.00 88.12 84 LYS A CA 1
ATOM 718 C C . LYS A 1 84 ? 0.248 1.603 18.757 1.00 88.12 84 LYS A C 1
ATOM 720 O O . LYS A 1 84 ? 0.517 2.153 17.694 1.00 88.12 84 LYS A O 1
ATOM 725 N N . PRO A 1 85 ? 1.078 0.680 19.294 1.00 91.88 85 PRO A N 1
ATOM 726 C CA . PRO A 1 85 ? 2.360 0.350 18.664 1.00 91.88 85 PRO A CA 1
ATOM 727 C C . PRO A 1 85 ?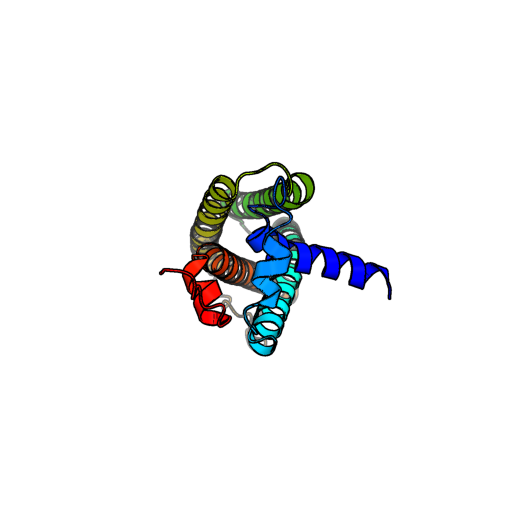 2.234 -0.180 17.229 1.00 91.88 85 PRO A C 1
ATOM 729 O O . PRO A 1 85 ? 3.094 0.101 16.403 1.00 91.88 85 PRO A O 1
ATOM 732 N N . ILE A 1 86 ? 1.170 -0.927 16.927 1.00 92.56 86 ILE A N 1
ATOM 733 C CA . ILE A 1 86 ? 0.970 -1.577 15.625 1.00 92.56 86 ILE A CA 1
ATOM 734 C C . ILE A 1 86 ? 0.488 -0.562 14.588 1.00 92.56 86 ILE A C 1
ATOM 736 O O . ILE A 1 86 ? 1.031 -0.518 13.486 1.00 92.56 86 ILE A O 1
ATOM 740 N N . GLU A 1 87 ? -0.465 0.289 14.970 1.00 92.94 87 GLU A N 1
ATOM 741 C CA . GLU A 1 87 ? -0.949 1.396 14.133 1.00 92.94 87 GLU A CA 1
ATOM 742 C C . GLU A 1 87 ? 0.207 2.362 13.805 1.00 92.94 87 GLU A C 1
ATOM 744 O O . GLU A 1 87 ? 0.480 2.664 12.646 1.00 92.94 87 GLU A O 1
ATOM 749 N N . TYR A 1 88 ? 1.003 2.761 14.810 1.00 93.25 88 TYR A N 1
ATOM 750 C CA . TYR A 1 88 ? 2.170 3.618 14.572 1.00 93.25 88 TYR A CA 1
ATOM 751 C C . TYR A 1 88 ? 3.241 2.943 13.714 1.00 93.25 88 TYR A C 1
ATOM 753 O O . TYR A 1 88 ? 3.858 3.613 12.891 1.00 93.25 88 TYR A O 1
ATOM 761 N N . MET A 1 89 ? 3.468 1.638 13.865 1.00 94.56 89 MET A N 1
ATOM 762 C CA . MET A 1 89 ? 4.413 0.901 13.023 1.00 94.56 89 MET A CA 1
ATOM 763 C C . MET A 1 89 ? 3.989 0.922 11.549 1.00 94.56 89 MET A C 1
ATOM 765 O O . MET A 1 89 ? 4.827 1.153 10.675 1.00 94.56 89 MET A O 1
ATOM 769 N N . TYR A 1 90 ? 2.697 0.743 11.265 1.00 94.50 90 TYR A N 1
ATOM 770 C CA . TYR A 1 90 ? 2.174 0.871 9.907 1.00 94.50 90 TYR A CA 1
ATOM 771 C C . TYR A 1 90 ? 2.230 2.321 9.402 1.00 94.50 90 TYR A C 1
ATOM 773 O O . TYR A 1 90 ? 2.712 2.562 8.294 1.00 94.50 90 TYR A O 1
ATOM 781 N N . LEU A 1 91 ? 1.857 3.306 10.221 1.00 94.62 91 LEU A N 1
ATOM 782 C CA . LEU A 1 91 ? 1.975 4.718 9.854 1.00 94.62 91 LEU A CA 1
ATOM 783 C C . LEU A 1 91 ? 3.431 5.097 9.518 1.00 94.62 91 LEU A C 1
ATOM 785 O O . LEU A 1 91 ? 3.688 5.739 8.499 1.00 94.62 91 LEU A O 1
ATOM 789 N N . MET A 1 92 ? 4.403 4.634 10.306 1.00 94.69 92 MET A N 1
ATOM 790 C CA . MET A 1 92 ? 5.828 4.834 10.025 1.00 94.69 92 MET A CA 1
ATOM 791 C C . MET A 1 92 ? 6.262 4.165 8.716 1.00 94.69 92 MET A C 1
ATOM 793 O O . MET A 1 92 ? 7.034 4.764 7.967 1.00 94.69 92 MET A O 1
ATOM 797 N N . LEU A 1 93 ? 5.734 2.978 8.391 1.00 94.75 93 LEU A N 1
ATOM 798 C CA . LEU A 1 93 ? 5.973 2.337 7.094 1.00 94.75 93 LEU A CA 1
ATOM 799 C C . LEU A 1 93 ? 5.457 3.202 5.932 1.00 94.75 93 LEU A C 1
ATOM 801 O O . LEU A 1 93 ? 6.153 3.348 4.927 1.00 94.75 93 LEU A O 1
ATOM 805 N N . THR A 1 94 ? 4.278 3.819 6.064 1.00 94.38 94 THR A N 1
ATOM 806 C CA . THR A 1 94 ? 3.752 4.707 5.010 1.00 94.38 94 THR A CA 1
ATOM 807 C C . THR A 1 94 ? 4.629 5.947 4.806 1.00 94.38 94 THR A C 1
ATOM 809 O O . THR A 1 94 ? 4.935 6.294 3.664 1.00 94.38 94 THR A O 1
ATOM 812 N N . PHE A 1 95 ? 5.128 6.565 5.883 1.00 93.69 95 PHE A N 1
ATOM 813 C CA . PHE A 1 95 ? 6.059 7.695 5.790 1.00 93.69 95 PHE A CA 1
ATOM 814 C C . PHE A 1 95 ? 7.421 7.302 5.221 1.00 93.69 95 PHE A C 1
ATOM 816 O O . PHE A 1 95 ? 7.967 8.027 4.388 1.00 93.69 95 PHE A O 1
ATOM 823 N N . PHE A 1 96 ? 7.951 6.143 5.615 1.00 92.06 96 PHE A N 1
ATOM 824 C CA . PHE A 1 96 ? 9.163 5.587 5.019 1.00 92.06 96 PHE A CA 1
ATOM 825 C C . PHE A 1 96 ? 8.994 5.407 3.506 1.00 92.06 96 PHE A C 1
ATOM 827 O O . PHE A 1 96 ? 9.867 5.792 2.730 1.00 92.06 96 PHE A O 1
ATOM 834 N N . HIS A 1 97 ? 7.838 4.903 3.070 1.00 90.31 97 HIS A N 1
ATOM 835 C CA . HIS A 1 97 ? 7.563 4.706 1.652 1.00 90.31 97 HIS A CA 1
ATOM 836 C C . HIS A 1 97 ? 7.459 6.029 0.873 1.00 90.31 97 HIS A C 1
ATOM 838 O O . HIS A 1 97 ? 7.956 6.107 -0.255 1.00 90.31 97 HIS A O 1
ATOM 844 N N . ILE A 1 98 ? 6.885 7.080 1.480 1.00 91.44 98 ILE A N 1
ATOM 845 C CA . ILE A 1 98 ? 6.900 8.452 0.938 1.00 91.44 98 ILE A CA 1
ATOM 846 C C . ILE A 1 98 ? 8.342 8.946 0.781 1.00 91.44 98 ILE A C 1
ATOM 848 O O . ILE A 1 98 ? 8.709 9.440 -0.285 1.00 91.44 98 ILE A O 1
ATOM 852 N N . ALA A 1 99 ? 9.167 8.800 1.821 1.00 89.12 99 ALA A N 1
ATOM 853 C CA . ALA A 1 99 ? 10.558 9.244 1.803 1.00 89.12 99 ALA A CA 1
ATOM 854 C C . ALA A 1 99 ? 11.372 8.532 0.711 1.00 89.12 99 ALA A C 1
ATOM 856 O O . ALA A 1 99 ? 12.101 9.195 -0.025 1.00 89.12 99 ALA A O 1
ATOM 857 N N . LEU A 1 100 ? 11.180 7.218 0.547 1.00 84.88 100 LEU A N 1
ATOM 858 C CA . LEU A 1 100 ? 11.806 6.431 -0.518 1.00 84.88 100 LEU A CA 1
ATOM 859 C C . LEU A 1 100 ? 11.436 6.967 -1.911 1.00 84.88 100 LEU A C 1
ATOM 861 O O . LEU A 1 100 ? 12.307 7.158 -2.756 1.00 84.88 100 LEU A O 1
ATOM 865 N N . HIS A 1 101 ? 10.157 7.280 -2.146 1.00 81.62 101 HIS A N 1
ATOM 866 C CA . HIS A 1 101 ? 9.706 7.838 -3.426 1.00 81.62 101 HIS A CA 1
ATOM 867 C C . HIS A 1 101 ? 10.251 9.246 -3.684 1.00 81.62 101 HIS A C 1
ATOM 869 O O . HIS A 1 101 ? 10.637 9.559 -4.809 1.00 81.62 101 HIS A O 1
ATOM 875 N N . LEU A 1 102 ? 10.314 10.097 -2.657 1.00 82.25 102 LEU A N 1
ATOM 876 C CA . LEU A 1 102 ? 10.913 11.428 -2.772 1.00 82.25 102 LEU A CA 1
ATOM 877 C C . LEU A 1 102 ? 12.409 11.345 -3.086 1.00 82.25 102 LEU A C 1
ATOM 879 O O . LEU A 1 102 ? 12.887 12.077 -3.952 1.00 82.25 102 LEU A O 1
ATOM 883 N N . LEU A 1 103 ? 13.129 10.432 -2.430 1.00 77.94 103 LEU A N 1
ATOM 884 C CA . LEU A 1 103 ? 14.540 10.173 -2.702 1.00 77.94 103 LEU A CA 1
ATOM 885 C C . LEU A 1 103 ? 14.733 9.712 -4.150 1.00 77.94 103 LEU A C 1
ATOM 887 O O . LEU A 1 103 ? 15.601 10.238 -4.843 1.00 77.94 103 LEU A O 1
ATOM 891 N N . LEU A 1 104 ? 13.861 8.835 -4.652 1.00 73.94 104 LEU A N 1
ATOM 892 C CA . LEU A 1 104 ? 13.885 8.417 -6.052 1.00 73.94 104 LEU A CA 1
ATOM 893 C C . LEU A 1 104 ? 13.722 9.584 -7.027 1.00 73.94 104 LEU A C 1
ATOM 895 O O . LEU A 1 104 ? 14.440 9.665 -8.019 1.00 73.94 104 LEU A O 1
ATOM 899 N N . ILE A 1 105 ? 12.780 10.489 -6.753 1.00 73.31 105 ILE A N 1
ATOM 900 C CA . ILE A 1 105 ? 12.502 11.641 -7.619 1.00 73.31 105 ILE A CA 1
ATOM 901 C C . ILE A 1 105 ? 13.690 12.610 -7.620 1.00 73.31 105 ILE A C 1
ATOM 903 O O . ILE A 1 105 ? 14.120 13.060 -8.682 1.00 73.31 105 ILE A O 1
ATOM 907 N N . VAL A 1 106 ? 14.228 12.928 -6.440 1.00 69.25 106 VAL A N 1
ATOM 908 C CA . VAL A 1 106 ? 15.306 13.917 -6.276 1.00 69.25 106 VAL A CA 1
ATOM 909 C C . VAL A 1 106 ? 16.645 13.385 -6.788 1.00 69.25 106 VAL A C 1
ATOM 911 O O . VAL A 1 106 ? 17.411 14.135 -7.390 1.00 69.25 106 VAL A O 1
ATOM 914 N N . PHE A 1 107 ? 16.922 12.095 -6.594 1.00 65.19 107 PHE A N 1
ATOM 915 C CA . PHE A 1 107 ? 18.224 11.493 -6.880 1.00 65.19 107 PHE A CA 1
ATOM 916 C C . PHE A 1 107 ? 18.212 10.508 -8.056 1.00 65.19 107 PHE A C 1
ATOM 918 O O . PHE A 1 107 ? 19.155 9.728 -8.206 1.00 65.19 107 PHE A O 1
ATOM 925 N N . CYS A 1 108 ? 17.209 10.580 -8.940 1.00 58.94 108 CYS A N 1
ATOM 926 C CA . CYS A 1 108 ? 17.117 9.739 -10.142 1.00 58.94 108 CYS A CA 1
ATOM 927 C C . CYS A 1 108 ? 18.365 9.785 -11.050 1.00 58.94 108 CYS A C 1
ATOM 929 O O . CYS A 1 108 ? 18.547 8.903 -11.881 1.00 58.94 108 CYS A O 1
ATOM 931 N N . CYS A 1 109 ? 19.245 10.778 -10.896 1.00 51.94 109 CYS A N 1
ATOM 932 C CA . CYS A 1 109 ? 20.483 10.912 -11.668 1.00 51.94 109 CYS A CA 1
ATOM 933 C C . CYS A 1 109 ? 21.762 10.489 -10.920 1.00 51.94 109 CYS A C 1
ATOM 935 O O . CYS A 1 109 ? 22.824 10.490 -11.535 1.00 51.94 109 CYS A O 1
ATOM 937 N N . PHE A 1 110 ? 21.693 10.176 -9.621 1.00 52.19 110 PHE A N 1
ATOM 938 C CA . PHE A 1 110 ? 22.881 9.976 -8.774 1.00 52.19 110 PHE A CA 1
ATOM 939 C C . PHE A 1 110 ? 23.060 8.546 -8.253 1.00 52.19 110 PHE A C 1
ATOM 941 O O . PHE A 1 110 ? 24.189 8.167 -7.952 1.00 52.19 110 PHE A O 1
ATOM 948 N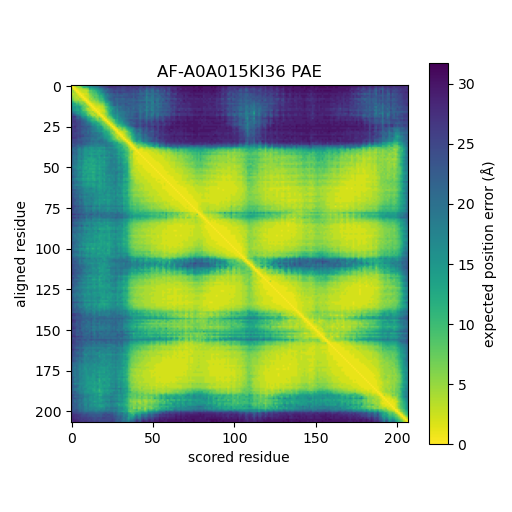 N . PHE A 1 111 ? 21.991 7.752 -8.140 1.00 54.88 111 PHE A N 1
ATOM 949 C CA . PHE A 1 111 ? 22.083 6.391 -7.600 1.00 54.88 111 PHE A CA 1
ATOM 950 C C . PHE A 1 111 ? 22.328 5.330 -8.674 1.00 54.88 111 PHE A C 1
ATOM 952 O O . PHE A 1 111 ? 21.677 5.307 -9.720 1.00 54.88 111 PHE A O 1
ATOM 959 N N . GLU A 1 112 ? 23.236 4.399 -8.371 1.00 55.34 112 GLU A N 1
ATOM 960 C CA . GLU A 1 112 ? 23.440 3.189 -9.164 1.00 55.34 112 GLU A CA 1
ATOM 961 C C . GLU A 1 112 ? 22.240 2.237 -9.026 1.00 55.34 112 GLU A C 1
ATOM 963 O O . GLU A 1 112 ? 21.719 2.016 -7.929 1.00 55.34 112 GLU A O 1
ATOM 968 N N . ARG A 1 113 ? 21.837 1.605 -10.138 1.00 58.78 113 ARG A N 1
ATOM 969 C CA . ARG A 1 113 ? 20.687 0.679 -10.221 1.00 58.78 113 ARG A CA 1
ATOM 970 C C . ARG A 1 113 ? 20.683 -0.390 -9.119 1.00 58.78 113 ARG A C 1
ATOM 972 O O . ARG A 1 113 ? 19.639 -0.667 -8.541 1.00 58.78 113 ARG A O 1
ATOM 979 N N . LYS A 1 114 ? 21.858 -0.932 -8.779 1.00 62.50 114 LYS A N 1
ATOM 980 C CA . LYS A 1 114 ? 22.014 -1.988 -7.763 1.00 62.50 114 LYS A CA 1
ATOM 981 C C . LYS A 1 114 ? 21.566 -1.559 -6.366 1.00 62.50 114 LYS A C 1
ATOM 983 O O . LYS A 1 114 ? 21.066 -2.387 -5.609 1.00 62.50 114 LYS A O 1
ATOM 988 N N . GLN A 1 115 ? 21.765 -0.290 -6.014 1.00 66.88 115 GLN A N 1
ATOM 989 C CA . GLN A 1 115 ? 21.362 0.228 -4.709 1.00 66.88 115 GLN A CA 1
ATOM 990 C C . GLN A 1 115 ? 19.840 0.414 -4.644 1.00 66.88 115 GLN A C 1
ATOM 992 O O . GLN A 1 115 ? 19.223 0.077 -3.637 1.00 66.88 115 GLN A O 1
ATOM 997 N N . LEU A 1 116 ? 19.232 0.824 -5.761 1.00 68.44 116 LEU A N 1
ATOM 998 C CA . LEU A 1 116 ? 17.782 0.939 -5.911 1.00 68.44 116 LEU A CA 1
ATOM 999 C C . LEU A 1 116 ? 17.073 -0.424 -5.786 1.00 68.44 116 LEU A C 1
ATOM 1001 O O . LEU A 1 116 ? 16.066 -0.536 -5.089 1.00 68.44 116 LEU A O 1
ATOM 1005 N N . ASP A 1 117 ? 17.620 -1.465 -6.424 1.00 72.38 117 ASP A N 1
ATOM 1006 C CA . ASP A 1 117 ? 17.052 -2.822 -6.402 1.00 72.38 117 ASP A CA 1
ATOM 1007 C C . ASP A 1 117 ? 16.985 -3.389 -4.972 1.00 72.38 117 ASP A C 1
ATOM 1009 O O . ASP A 1 117 ? 15.988 -4.002 -4.579 1.00 72.38 117 ASP A O 1
ATOM 1013 N N . LEU A 1 118 ? 18.029 -3.148 -4.170 1.00 81.06 118 LEU A N 1
ATOM 1014 C CA . LEU A 1 118 ? 18.080 -3.574 -2.772 1.00 81.06 118 LEU A CA 1
ATOM 1015 C C . LEU A 1 118 ? 17.031 -2.844 -1.922 1.00 81.06 118 LEU A C 1
ATOM 1017 O O . LEU A 1 118 ? 16.313 -3.485 -1.152 1.00 81.06 118 LEU A O 1
ATOM 1021 N N . GLU A 1 119 ? 16.919 -1.522 -2.065 1.00 81.62 119 GLU A N 1
ATOM 1022 C CA . GLU A 1 119 ? 15.964 -0.709 -1.304 1.00 81.62 119 GLU A CA 1
ATOM 1023 C C . GLU A 1 119 ? 14.508 -1.086 -1.613 1.00 81.62 119 GLU A C 1
ATOM 1025 O O . GLU A 1 119 ? 13.705 -1.266 -0.691 1.00 81.62 119 GLU A O 1
ATOM 1030 N N . PHE A 1 120 ? 14.164 -1.293 -2.888 1.00 81.44 120 PHE A N 1
ATOM 1031 C CA . PHE A 1 120 ? 12.833 -1.770 -3.278 1.00 81.44 120 PHE A CA 1
ATOM 1032 C C . PHE A 1 120 ? 12.558 -3.207 -2.825 1.00 81.44 120 PHE A C 1
ATOM 1034 O O . PHE A 1 120 ? 11.436 -3.515 -2.407 1.00 81.44 120 PHE A O 1
ATOM 1041 N N . GLY A 1 121 ? 13.572 -4.075 -2.839 1.00 85.75 121 GLY A N 1
ATOM 1042 C CA . GLY A 1 121 ? 13.480 -5.421 -2.275 1.00 85.75 121 GLY A CA 1
ATOM 1043 C C . GLY A 1 121 ? 13.141 -5.392 -0.782 1.00 85.75 121 GLY A C 1
ATOM 1044 O O . GLY A 1 121 ? 12.170 -6.020 -0.355 1.00 85.75 121 GLY A O 1
ATOM 1045 N N . ILE A 1 122 ? 13.874 -4.594 0.002 1.00 89.75 122 ILE A N 1
ATOM 1046 C CA . ILE A 1 122 ? 13.615 -4.397 1.438 1.00 89.75 122 ILE A CA 1
ATOM 1047 C C . ILE A 1 122 ? 12.217 -3.810 1.659 1.00 89.75 122 ILE A C 1
ATOM 1049 O O . ILE A 1 122 ? 11.464 -4.323 2.487 1.00 89.75 122 ILE A O 1
ATOM 1053 N N . SER A 1 123 ? 11.841 -2.783 0.892 1.00 89.94 123 SER A N 1
ATOM 1054 C CA . SER A 1 123 ? 10.509 -2.171 0.963 1.00 89.94 123 SER A CA 1
ATOM 1055 C C . SER A 1 123 ? 9.401 -3.201 0.724 1.00 89.94 123 SER A C 1
ATOM 1057 O O . SER A 1 123 ? 8.444 -3.268 1.492 1.00 89.94 123 SER A O 1
ATOM 1059 N N . THR A 1 124 ? 9.559 -4.075 -0.273 1.00 92.06 124 THR A N 1
ATOM 1060 C CA . THR A 1 124 ? 8.585 -5.137 -0.585 1.00 92.06 124 THR A CA 1
ATOM 1061 C C . THR A 1 124 ? 8.426 -6.121 0.574 1.00 92.06 124 THR A C 1
ATOM 1063 O O . THR A 1 124 ? 7.303 -6.489 0.916 1.00 92.06 124 THR A O 1
ATOM 1066 N N . ILE A 1 125 ? 9.531 -6.520 1.212 1.00 94.25 125 ILE A N 1
ATOM 1067 C CA . ILE A 1 125 ? 9.503 -7.409 2.383 1.00 94.25 125 ILE A CA 1
ATOM 1068 C C . ILE A 1 125 ? 8.788 -6.725 3.555 1.00 94.25 125 ILE A C 1
ATOM 1070 O O . ILE A 1 125 ? 7.930 -7.337 4.190 1.00 94.25 125 ILE A O 1
ATOM 1074 N N . LEU A 1 126 ? 9.085 -5.451 3.823 1.00 94.62 126 LEU A N 1
ATOM 1075 C CA . LEU A 1 126 ? 8.409 -4.686 4.875 1.00 94.62 126 LEU A CA 1
ATOM 1076 C C . LEU A 1 126 ? 6.903 -4.553 4.601 1.00 94.62 126 LEU A C 1
ATOM 1078 O O . LEU A 1 126 ? 6.100 -4.776 5.507 1.00 94.62 126 LEU A O 1
ATOM 1082 N N . TRP A 1 127 ? 6.516 -4.283 3.352 1.00 94.44 127 TRP A N 1
ATOM 1083 C CA . TRP A 1 127 ? 5.120 -4.246 2.903 1.00 94.44 127 TRP A CA 1
ATOM 1084 C C . TRP A 1 127 ? 4.425 -5.608 2.901 1.00 94.44 127 TRP A C 1
ATOM 1086 O O . TRP A 1 127 ? 3.209 -5.658 2.786 1.00 94.44 127 TRP A O 1
ATOM 1096 N N . PHE A 1 128 ? 5.143 -6.712 3.076 1.00 95.12 128 PHE A N 1
ATOM 1097 C CA . PHE A 1 128 ? 4.529 -8.008 3.341 1.00 95.12 128 PHE A CA 1
ATOM 1098 C C . PHE A 1 128 ? 4.379 -8.259 4.847 1.00 95.12 128 PHE A C 1
ATOM 1100 O O . PHE A 1 128 ? 3.295 -8.588 5.338 1.00 95.12 128 PHE A O 1
ATOM 1107 N N . VAL A 1 129 ? 5.470 -8.080 5.597 1.00 96.06 129 VAL A N 1
ATOM 1108 C CA . VAL A 1 129 ? 5.556 -8.435 7.020 1.00 96.06 129 VAL A CA 1
ATOM 1109 C C . VAL A 1 129 ? 4.675 -7.532 7.878 1.00 96.06 129 VAL A C 1
ATOM 1111 O O . VAL A 1 129 ? 3.884 -8.029 8.679 1.00 96.06 129 VAL A O 1
ATOM 1114 N N . ILE A 1 130 ? 4.777 -6.213 7.707 1.00 94.50 130 ILE A N 1
ATOM 1115 C CA . ILE A 1 130 ? 4.053 -5.249 8.542 1.00 94.50 130 ILE A CA 1
ATOM 1116 C C . ILE A 1 130 ? 2.539 -5.359 8.317 1.00 94.50 130 ILE A C 1
ATOM 1118 O O . ILE A 1 130 ? 1.831 -5.481 9.317 1.00 94.50 130 ILE A O 1
ATOM 1122 N N . PRO A 1 131 ? 2.015 -5.431 7.074 1.00 94.44 131 PRO A N 1
ATOM 1123 C CA . PRO A 1 131 ? 0.595 -5.696 6.845 1.00 94.44 131 PRO A CA 1
ATOM 1124 C C . PRO A 1 131 ? 0.092 -7.029 7.376 1.00 94.44 131 PRO A C 1
ATOM 1126 O O . PRO A 1 131 ? -1.023 -7.094 7.891 1.00 94.44 131 PRO A O 1
ATOM 1129 N N . SER A 1 132 ? 0.903 -8.085 7.313 1.00 94.88 132 SER A N 1
ATOM 1130 C CA . SER A 1 132 ? 0.532 -9.384 7.883 1.00 94.88 132 SER A CA 1
ATOM 1131 C C . SER A 1 132 ? 0.370 -9.296 9.402 1.00 94.88 132 SER A C 1
ATOM 1133 O O . SER A 1 132 ? -0.648 -9.726 9.946 1.00 94.88 132 SER A O 1
ATOM 1135 N N . ILE A 1 133 ? 1.336 -8.669 10.083 1.00 95.06 133 ILE A N 1
ATOM 1136 C CA . ILE A 1 133 ? 1.279 -8.411 11.529 1.00 95.06 133 ILE A CA 1
ATOM 1137 C C . ILE A 1 133 ? 0.079 -7.517 11.862 1.00 95.06 133 ILE A C 1
ATOM 1139 O O . ILE A 1 133 ? -0.693 -7.835 12.764 1.00 95.06 133 ILE A O 1
ATOM 1143 N N . TYR A 1 134 ? -0.106 -6.426 11.118 1.00 93.62 134 TYR A N 1
ATOM 1144 C CA . TYR A 1 134 ? -1.220 -5.501 11.299 1.00 93.62 134 TYR A CA 1
ATOM 1145 C C . TYR A 1 134 ? -2.562 -6.225 11.188 1.00 93.62 134 TYR A C 1
ATOM 1147 O O . TYR A 1 134 ? -3.381 -6.139 12.099 1.00 93.62 134 TYR A O 1
ATOM 1155 N N . THR A 1 135 ? -2.762 -6.997 10.117 1.00 93.31 135 THR A N 1
ATOM 1156 C CA . THR A 1 135 ? -3.990 -7.767 9.876 1.00 93.31 135 THR A CA 1
ATOM 1157 C C . THR A 1 135 ? -4.260 -8.721 11.033 1.00 93.31 135 THR A C 1
ATOM 1159 O O . THR A 1 135 ? -5.357 -8.719 11.579 1.00 93.31 135 THR A O 1
ATOM 1162 N N . TYR A 1 136 ? -3.252 -9.485 11.461 1.00 92.75 136 TYR A N 1
ATOM 1163 C CA . TYR A 1 136 ? -3.393 -10.457 12.544 1.00 92.75 136 TYR A CA 1
ATOM 1164 C C . TYR A 1 136 ? -3.851 -9.821 13.863 1.00 92.75 136 TYR A C 1
ATOM 1166 O O . TYR A 1 136 ? -4.698 -10.372 14.557 1.00 92.75 136 TYR A O 1
ATOM 1174 N N . TYR A 1 137 ? -3.319 -8.649 14.212 1.00 90.44 137 TYR A N 1
ATOM 1175 C CA . TYR A 1 137 ? -3.648 -7.997 15.479 1.00 90.44 137 TYR A CA 1
ATOM 1176 C C . TYR A 1 137 ? -4.893 -7.102 15.440 1.00 90.44 137 TYR A C 1
ATOM 1178 O O . TYR A 1 137 ? -5.410 -6.774 16.509 1.00 90.44 137 TYR A O 1
ATOM 1186 N N . THR A 1 138 ? -5.352 -6.691 14.256 1.00 89.06 138 THR A N 1
ATOM 1187 C CA . THR A 1 138 ? -6.490 -5.765 14.089 1.00 89.06 138 THR A CA 1
ATOM 1188 C C . THR A 1 138 ? -7.768 -6.447 13.598 1.00 89.06 138 THR A C 1
ATOM 1190 O O . THR A 1 138 ? -8.836 -5.837 13.645 1.00 89.06 138 THR A O 1
ATOM 1193 N N . ILE A 1 139 ? -7.706 -7.716 13.170 1.00 86.19 139 ILE A N 1
ATOM 1194 C CA . ILE A 1 139 ? -8.875 -8.442 12.647 1.00 86.19 139 ILE A CA 1
ATOM 1195 C C . ILE A 1 139 ? -10.023 -8.525 13.666 1.00 86.19 139 ILE A C 1
ATOM 1197 O O . ILE A 1 139 ? -11.172 -8.268 13.305 1.00 86.19 139 ILE A O 1
ATOM 1201 N N . ASP A 1 140 ? -9.689 -8.733 14.942 1.00 83.94 140 ASP A N 1
ATOM 1202 C CA . ASP A 1 140 ? -10.650 -8.874 16.044 1.00 83.94 140 ASP A CA 1
ATOM 1203 C C . ASP A 1 140 ? -10.816 -7.583 16.874 1.00 83.94 140 ASP A C 1
ATOM 1205 O O . ASP A 1 140 ? -11.386 -7.598 17.965 1.00 83.94 140 ASP A O 1
ATOM 1209 N N . GLU A 1 141 ? -10.333 -6.430 16.386 1.00 83.50 141 GLU A N 1
ATOM 1210 C CA . GLU A 1 141 ? -10.332 -5.170 17.159 1.00 83.50 141 GLU A CA 1
ATOM 1211 C C . GLU A 1 141 ? -11.741 -4.632 17.468 1.00 83.50 141 GLU A C 1
ATOM 1213 O O . GLU A 1 141 ? -11.931 -3.878 18.421 1.00 83.50 141 GLU A O 1
ATOM 1218 N N . LEU A 1 142 ? -12.736 -5.026 16.667 1.00 84.31 142 LEU A N 1
ATOM 1219 C CA . LEU A 1 142 ? -14.141 -4.648 16.842 1.00 84.31 142 LEU A CA 1
ATOM 1220 C C . LEU A 1 142 ? -14.994 -5.778 17.453 1.00 84.31 142 LEU A C 1
ATOM 1222 O O . LEU A 1 142 ? -16.222 -5.681 17.437 1.00 84.31 142 LEU A O 1
ATOM 1226 N N . GLY A 1 143 ? -14.375 -6.835 17.992 1.00 84.00 143 GLY A N 1
ATOM 1227 C CA . GLY A 1 143 ? -15.081 -8.004 18.528 1.00 84.00 143 GLY A CA 1
ATOM 1228 C C . GLY A 1 143 ? -15.815 -8.778 17.431 1.00 84.00 143 GLY A C 1
ATOM 1229 O O . GLY A 1 143 ? -15.251 -9.034 16.373 1.00 84.00 143 GLY A O 1
ATOM 1230 N N . ASP A 1 144 ? -17.093 -9.094 17.650 1.00 83.88 144 ASP A N 1
ATOM 1231 C CA . ASP A 1 144 ? -17.895 -9.966 16.770 1.00 83.88 144 ASP A CA 1
ATOM 1232 C C . ASP A 1 144 ? -18.281 -9.345 15.410 1.00 83.88 144 ASP A C 1
ATOM 1234 O O . ASP A 1 144 ? -19.023 -9.948 14.629 1.00 83.88 144 ASP A O 1
ATOM 1238 N N . ILE A 1 145 ? -17.822 -8.125 15.107 1.00 84.12 145 ILE A N 1
ATOM 1239 C CA . ILE A 1 145 ? -18.170 -7.466 13.847 1.00 84.12 145 ILE A CA 1
ATOM 1240 C C . ILE A 1 145 ? -17.402 -8.114 12.693 1.00 84.12 145 ILE A C 1
ATOM 1242 O O . ILE A 1 145 ? -16.171 -8.016 12.644 1.00 84.12 145 ILE A O 1
ATOM 1246 N N . PRO A 1 146 ? -18.106 -8.673 11.694 1.00 85.06 146 PRO A N 1
ATOM 1247 C CA . PRO A 1 146 ? -17.470 -9.316 10.550 1.00 85.06 146 PRO A CA 1
ATOM 1248 C C . PRO A 1 146 ? -16.549 -8.359 9.779 1.00 85.06 146 PRO A C 1
ATOM 1250 O O . PRO A 1 146 ? -16.810 -7.158 9.660 1.00 85.06 146 PRO A O 1
ATOM 1253 N N . LEU A 1 147 ? -15.482 -8.916 9.195 1.00 83.81 147 LEU A N 1
ATOM 1254 C CA . LEU A 1 147 ? -14.414 -8.160 8.530 1.00 83.81 147 LEU A CA 1
ATOM 1255 C C . LEU A 1 147 ? -14.930 -7.197 7.444 1.00 83.81 147 LEU A C 1
ATOM 1257 O O . LEU A 1 147 ? -14.485 -6.052 7.380 1.00 83.81 147 LEU A O 1
ATOM 1261 N N . PHE A 1 148 ? -15.894 -7.652 6.638 1.00 84.06 148 PHE A N 1
ATOM 1262 C CA . PHE A 1 148 ? -16.409 -6.957 5.449 1.00 84.06 148 PHE A CA 1
ATOM 1263 C C . PHE A 1 148 ? -17.549 -5.969 5.709 1.00 84.06 148 PHE A C 1
ATOM 1265 O O . PHE A 1 148 ? -18.083 -5.403 4.758 1.00 84.06 148 PHE A O 1
ATOM 1272 N N . CYS A 1 149 ? -17.936 -5.757 6.967 1.00 87.06 149 CYS A N 1
ATOM 1273 C CA . CYS A 1 149 ? -18.945 -4.764 7.334 1.00 87.06 149 CYS A CA 1
ATOM 1274 C C . CYS A 1 149 ? -20.260 -4.876 6.521 1.00 87.06 149 CYS A C 1
ATOM 1276 O O . CYS A 1 149 ? -20.684 -3.900 5.893 1.00 87.06 149 CYS A O 1
ATOM 1278 N N . PRO A 1 150 ? -20.927 -6.046 6.492 1.00 88.56 150 PRO A N 1
ATOM 1279 C CA . PRO A 1 150 ? -22.118 -6.236 5.686 1.00 88.56 150 PRO A CA 1
ATOM 1280 C C . PRO A 1 150 ? -23.275 -5.404 6.252 1.00 88.56 150 PRO A C 1
ATOM 1282 O O . PRO A 1 150 ? -23.384 -5.204 7.463 1.00 88.56 150 PRO A O 1
ATOM 1285 N N . SER A 1 151 ? -24.148 -4.908 5.377 1.00 84.56 151 SER A N 1
ATOM 1286 C CA . SER A 1 151 ? -25.250 -4.007 5.745 1.00 84.56 151 SER A CA 1
ATOM 1287 C C . SER A 1 151 ? -26.353 -4.674 6.571 1.00 84.56 151 SER A C 1
ATOM 1289 O O . SER A 1 151 ? -27.108 -3.984 7.247 1.00 84.56 151 SER A O 1
ATOM 1291 N N . ASN A 1 152 ? -26.442 -6.005 6.533 1.00 84.25 152 ASN A N 1
ATOM 1292 C CA . ASN A 1 152 ? -27.420 -6.805 7.271 1.00 84.25 152 ASN A CA 1
ATOM 1293 C C . ASN A 1 152 ? -26.984 -7.154 8.707 1.00 84.25 152 ASN A C 1
ATOM 1295 O O . ASN A 1 152 ? -27.748 -7.793 9.428 1.00 84.25 152 ASN A O 1
ATOM 1299 N N . TYR A 1 153 ? -25.778 -6.762 9.131 1.00 84.88 153 TYR A N 1
ATOM 1300 C CA . TYR A 1 153 ? -25.326 -6.967 10.505 1.00 84.88 153 TYR A CA 1
ATOM 1301 C C . TYR A 1 153 ? -26.029 -5.977 11.455 1.00 84.88 153 TYR A C 1
ATOM 1303 O O . TYR A 1 153 ? -26.140 -4.793 11.121 1.00 84.88 153 TYR A O 1
ATOM 1311 N N . PRO A 1 154 ? -26.494 -6.407 12.644 1.00 86.31 154 PRO A N 1
ATOM 1312 C CA . PRO A 1 154 ? -27.178 -5.536 13.595 1.00 86.31 154 PRO A CA 1
ATOM 1313 C C . PRO A 1 154 ? -26.179 -4.622 14.324 1.00 86.31 154 PRO A C 1
ATOM 1315 O O . PRO A 1 154 ? -25.859 -4.816 15.498 1.00 86.31 154 PRO A O 1
ATOM 1318 N N . TYR A 1 155 ? -25.662 -3.605 13.630 1.00 84.75 155 TYR A N 1
ATOM 1319 C CA . TYR A 1 155 ? -24.788 -2.611 14.251 1.00 84.75 155 TYR A CA 1
ATOM 1320 C C . TYR A 1 155 ? -25.533 -1.883 15.359 1.00 84.75 155 TYR A C 1
ATOM 1322 O O . TYR A 1 155 ? -26.582 -1.284 15.133 1.00 84.75 155 TYR A O 1
ATOM 1330 N N . LYS A 1 156 ? -24.929 -1.860 16.549 1.00 83.25 156 LYS A N 1
ATOM 1331 C CA . LYS A 1 156 ? -25.484 -1.151 17.703 1.00 83.25 156 LYS A CA 1
ATOM 1332 C C . LYS A 1 156 ? -25.749 0.327 17.399 1.00 83.25 156 LYS A C 1
ATOM 1334 O O . LYS A 1 156 ? -26.750 0.856 17.854 1.00 83.25 156 LYS A O 1
ATOM 1339 N N . ASN A 1 157 ? -24.858 0.968 16.633 1.00 82.88 157 ASN A N 1
ATOM 1340 C CA . ASN A 1 157 ? -24.913 2.383 16.260 1.00 82.88 157 ASN A CA 1
ATOM 1341 C C . ASN A 1 157 ? -24.328 2.609 14.851 1.00 82.88 157 ASN A C 1
ATOM 1343 O O . ASN A 1 157 ? -23.397 1.908 14.452 1.00 82.88 157 ASN A O 1
ATOM 1347 N N . SER A 1 158 ? -24.755 3.669 14.152 1.00 84.25 158 SER A N 1
ATOM 1348 C CA . SER A 1 158 ? -24.191 4.081 12.846 1.00 84.25 158 SER A CA 1
ATOM 1349 C C . SER A 1 158 ? -22.691 4.402 12.894 1.00 84.25 158 SER A C 1
ATOM 1351 O O . SER A 1 158 ? -21.966 4.173 11.930 1.00 84.25 158 SER A O 1
ATOM 1353 N N . LYS A 1 159 ? -22.189 4.868 14.043 1.00 85.00 159 LYS A N 1
ATOM 1354 C CA . LYS A 1 159 ? -20.753 5.101 14.278 1.00 85.00 159 LYS A CA 1
ATOM 1355 C C . LYS A 1 159 ? -19.918 3.829 14.103 1.00 85.00 159 LYS A C 1
ATOM 1357 O O . LYS A 1 159 ? -18.819 3.886 13.565 1.00 85.00 159 LYS A O 1
ATOM 1362 N N . LEU A 1 160 ? -20.453 2.692 14.544 1.00 85.12 160 LEU A N 1
ATOM 1363 C CA . LEU A 1 160 ? -19.768 1.403 14.514 1.00 85.12 160 LEU A CA 1
ATOM 1364 C C . LEU A 1 160 ? -19.623 0.878 13.079 1.00 85.12 160 LEU A C 1
ATOM 1366 O O . LEU A 1 160 ? -18.593 0.310 12.728 1.00 85.12 160 LEU A O 1
ATOM 1370 N N . LEU A 1 161 ? -20.621 1.152 12.232 1.00 88.25 161 LEU A N 1
ATOM 1371 C CA . LEU A 1 161 ? -20.545 0.891 10.797 1.00 88.25 161 LEU A CA 1
ATOM 1372 C C . LEU A 1 161 ? -19.421 1.710 10.144 1.00 88.25 161 LEU A C 1
ATOM 1374 O O . LEU A 1 161 ? -18.610 1.149 9.414 1.00 88.25 161 LEU A O 1
ATOM 1378 N N . HIS A 1 162 ? -19.325 3.009 10.443 1.00 88.06 162 HIS A N 1
ATOM 1379 C CA . HIS A 1 162 ? -18.252 3.854 9.906 1.00 88.06 162 HIS A CA 1
ATOM 1380 C C . HIS A 1 162 ? -16.855 3.404 10.350 1.00 88.06 162 HIS A C 1
ATOM 1382 O O . HIS A 1 162 ? -15.941 3.360 9.533 1.00 88.06 162 HIS A O 1
ATOM 1388 N N . LEU A 1 163 ? -16.689 3.023 11.619 1.00 88.06 163 LEU A N 1
ATOM 1389 C CA . LEU A 1 163 ? -15.428 2.472 12.130 1.00 88.06 163 LEU A CA 1
ATOM 1390 C C . LEU A 1 163 ? -15.028 1.194 11.390 1.00 88.06 163 LEU A C 1
ATOM 1392 O O . LEU A 1 163 ? -13.883 1.054 10.964 1.00 88.06 163 LEU A O 1
ATOM 1396 N N . CYS A 1 164 ? -15.995 0.301 11.171 1.00 89.69 164 CYS A N 1
ATOM 1397 C CA . CYS A 1 164 ? -15.785 -0.910 10.392 1.00 89.69 164 CYS A CA 1
ATOM 1398 C C . CYS A 1 164 ? -15.350 -0.578 8.951 1.00 89.69 164 CYS A C 1
ATOM 1400 O O . CYS A 1 164 ? -14.370 -1.137 8.459 1.00 89.69 164 CYS A O 1
ATOM 1402 N N . GLN A 1 165 ? -16.024 0.375 8.295 1.00 91.44 165 GLN A N 1
ATOM 1403 C CA . GLN A 1 165 ? -15.700 0.817 6.933 1.00 91.44 165 GLN A CA 1
ATOM 1404 C C . GLN A 1 165 ? -14.291 1.413 6.820 1.00 91.44 165 GLN A C 1
ATOM 1406 O O . GLN A 1 165 ? -13.572 1.102 5.873 1.00 91.44 165 GLN A O 1
ATOM 1411 N N . ILE A 1 166 ? -13.876 2.237 7.786 1.00 91.06 166 ILE A N 1
ATOM 1412 C CA . ILE A 1 166 ? -12.523 2.811 7.816 1.00 91.06 166 ILE A CA 1
ATOM 1413 C C . ILE A 1 166 ? -11.479 1.700 7.973 1.00 91.06 166 ILE A C 1
ATOM 1415 O O . ILE A 1 166 ? -10.499 1.683 7.228 1.00 91.06 166 ILE A O 1
ATOM 1419 N N . ARG A 1 167 ? -11.709 0.738 8.878 1.00 91.44 167 ARG A N 1
ATOM 1420 C CA . ARG A 1 167 ? -10.818 -0.415 9.078 1.00 91.44 167 ARG A CA 1
ATOM 1421 C C . ARG A 1 167 ? -10.631 -1.212 7.790 1.00 91.44 167 ARG A C 1
ATOM 1423 O O . ARG A 1 167 ? -9.497 -1.458 7.386 1.00 91.44 167 ARG A O 1
ATOM 1430 N N . ILE A 1 168 ? -11.726 -1.616 7.140 1.00 92.06 168 ILE A N 1
ATOM 1431 C CA . ILE A 1 168 ? -11.637 -2.436 5.925 1.00 92.06 168 ILE A CA 1
ATOM 1432 C C . ILE A 1 168 ? -11.026 -1.653 4.760 1.00 92.06 168 ILE A C 1
ATOM 1434 O O . ILE A 1 168 ? -10.220 -2.212 4.023 1.00 92.06 168 ILE A O 1
ATOM 1438 N N . ALA A 1 169 ? -11.332 -0.359 4.621 1.00 93.00 169 ALA A N 1
ATOM 1439 C CA . ALA A 1 169 ? -10.715 0.489 3.605 1.00 93.00 169 ALA A CA 1
ATOM 1440 C C . ALA A 1 169 ? -9.196 0.589 3.807 1.00 93.00 169 ALA A C 1
ATOM 1442 O O . ALA A 1 169 ? -8.443 0.395 2.855 1.00 93.00 169 ALA A O 1
ATOM 1443 N N . ASN A 1 170 ? -8.745 0.814 5.045 1.00 93.06 170 ASN A N 1
ATOM 1444 C CA . ASN A 1 170 ? -7.323 0.870 5.372 1.00 93.06 170 ASN A CA 1
ATOM 1445 C C . ASN A 1 170 ? -6.618 -0.461 5.073 1.00 93.06 170 ASN A C 1
ATOM 1447 O O . ASN A 1 170 ? -5.576 -0.478 4.419 1.00 93.06 170 ASN A O 1
ATOM 1451 N N . LEU A 1 171 ? -7.232 -1.581 5.470 1.00 92.81 171 LEU A N 1
ATOM 1452 C CA . LEU A 1 171 ? -6.711 -2.921 5.211 1.00 92.81 171 LEU A CA 1
ATOM 1453 C C . LEU A 1 171 ? -6.603 -3.208 3.705 1.00 92.81 171 LEU A C 1
ATOM 1455 O O . LEU A 1 171 ? -5.569 -3.673 3.233 1.00 92.81 171 LEU A O 1
ATOM 1459 N N . ILE A 1 172 ? -7.641 -2.888 2.929 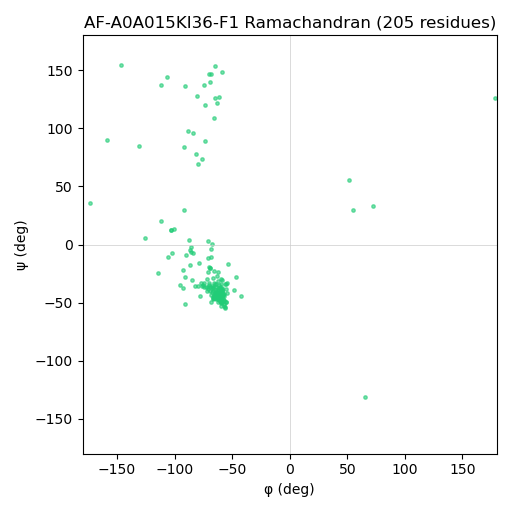1.00 93.94 172 ILE A N 1
ATOM 1460 C CA . ILE A 1 172 ? -7.631 -3.052 1.470 1.00 93.94 172 ILE A CA 1
ATOM 1461 C C . ILE A 1 172 ? -6.523 -2.200 0.841 1.00 93.94 172 ILE A C 1
ATOM 1463 O O . ILE A 1 172 ? -5.733 -2.719 0.055 1.00 93.94 172 ILE A O 1
ATOM 1467 N N . CYS A 1 173 ? -6.423 -0.917 1.196 1.00 94.75 173 CYS A N 1
ATOM 1468 C CA . CYS A 1 173 ? -5.388 -0.026 0.668 1.00 94.75 173 CYS A CA 1
ATOM 1469 C C . CYS A 1 173 ? -3.975 -0.539 0.973 1.00 94.75 173 CYS A C 1
ATOM 1471 O O . CYS A 1 173 ? -3.115 -0.532 0.091 1.00 94.75 173 CYS A O 1
ATOM 1473 N N . MET A 1 174 ? -3.759 -1.049 2.185 1.00 93.81 174 MET A N 1
ATOM 1474 C CA . MET A 1 174 ? -2.497 -1.636 2.617 1.00 93.81 174 MET A CA 1
ATOM 1475 C C . MET A 1 174 ? -2.090 -2.837 1.747 1.00 93.81 174 MET A C 1
ATOM 1477 O O . MET A 1 174 ? -0.970 -2.882 1.235 1.00 93.81 174 MET A O 1
ATOM 1481 N N . TRP A 1 175 ? -3.008 -3.779 1.513 1.00 95.19 175 TRP A N 1
ATOM 1482 C CA . TRP A 1 175 ? -2.737 -4.965 0.692 1.00 95.19 175 TRP A CA 1
ATOM 1483 C C . TRP A 1 175 ? -2.598 -4.645 -0.800 1.00 95.19 175 TRP A C 1
ATOM 1485 O O . TRP A 1 175 ? -1.740 -5.222 -1.468 1.00 95.19 175 TRP A O 1
ATOM 1495 N N . ILE A 1 176 ? -3.374 -3.695 -1.333 1.00 94.69 176 ILE A N 1
ATOM 1496 C CA . ILE A 1 176 ? -3.197 -3.227 -2.716 1.00 94.69 176 ILE A CA 1
ATOM 1497 C C . ILE A 1 176 ? -1.809 -2.591 -2.879 1.00 94.69 176 ILE A C 1
ATOM 1499 O O . ILE A 1 176 ? -1.127 -2.861 -3.870 1.00 94.69 176 ILE A O 1
ATOM 1503 N N . MET A 1 177 ? -1.357 -1.796 -1.903 1.00 92.81 177 MET A N 1
ATOM 1504 C CA . MET A 1 177 ? -0.021 -1.200 -1.936 1.00 92.81 177 MET A CA 1
ATOM 1505 C C . MET A 1 177 ? 1.080 -2.270 -1.915 1.00 92.81 177 MET A C 1
ATOM 1507 O O . MET A 1 177 ? 2.053 -2.165 -2.664 1.00 92.81 177 MET A O 1
ATOM 1511 N N . PHE A 1 178 ? 0.916 -3.340 -1.136 1.00 94.62 178 PHE A N 1
ATOM 1512 C CA . PHE A 1 178 ? 1.838 -4.476 -1.180 1.00 94.62 178 PHE A CA 1
ATOM 1513 C C . PHE A 1 178 ? 1.893 -5.119 -2.572 1.00 94.62 178 PHE A C 1
ATOM 1515 O O . PHE A 1 178 ? 2.976 -5.239 -3.143 1.00 94.62 178 PHE A O 1
ATOM 1522 N N . VAL A 1 179 ? 0.741 -5.482 -3.147 1.00 94.25 179 VAL A N 1
ATOM 1523 C CA . VAL A 1 179 ? 0.674 -6.154 -4.458 1.00 94.25 179 VAL A CA 1
ATOM 1524 C C . VAL A 1 179 ? 1.311 -5.300 -5.553 1.00 94.25 179 VAL A C 1
ATOM 1526 O O . VAL A 1 179 ? 2.081 -5.804 -6.368 1.00 94.25 179 VAL A O 1
ATOM 1529 N N . ILE A 1 180 ? 1.035 -3.997 -5.556 1.00 91.19 180 ILE A N 1
ATOM 1530 C CA . ILE A 1 180 ? 1.602 -3.070 -6.538 1.00 91.19 180 ILE A CA 1
ATOM 1531 C C . ILE A 1 180 ? 3.117 -2.939 -6.371 1.00 91.19 180 ILE A C 1
ATOM 1533 O O . ILE A 1 180 ? 3.844 -3.016 -7.361 1.00 91.19 180 ILE A O 1
ATOM 1537 N N . THR A 1 181 ? 3.598 -2.807 -5.133 1.00 88.94 181 THR A N 1
ATOM 1538 C CA . THR A 1 181 ? 5.039 -2.754 -4.840 1.00 88.94 181 THR A CA 1
ATOM 1539 C C . THR A 1 181 ? 5.734 -4.049 -5.265 1.00 88.94 181 THR A C 1
ATOM 1541 O O . THR A 1 181 ? 6.787 -4.001 -5.893 1.00 88.94 181 THR A O 1
ATOM 1544 N N . LEU A 1 182 ? 5.118 -5.206 -5.011 1.00 91.19 182 LEU A N 1
ATOM 1545 C CA . LEU A 1 182 ? 5.632 -6.507 -5.435 1.00 91.19 182 LEU A CA 1
ATOM 1546 C C . LEU A 1 182 ? 5.754 -6.600 -6.960 1.00 91.19 182 LEU A C 1
ATOM 1548 O O . LEU A 1 182 ? 6.800 -7.003 -7.466 1.00 91.19 182 LEU A O 1
ATOM 1552 N N . ILE A 1 183 ? 4.713 -6.204 -7.698 1.00 88.25 183 ILE A N 1
ATOM 1553 C CA . ILE A 1 183 ? 4.740 -6.195 -9.167 1.00 88.25 183 ILE A CA 1
ATOM 1554 C C . ILE A 1 183 ? 5.847 -5.262 -9.672 1.00 88.25 183 ILE A C 1
ATOM 1556 O O . ILE A 1 183 ? 6.609 -5.650 -10.558 1.00 88.25 183 ILE A O 1
ATOM 1560 N N . ALA A 1 184 ? 5.976 -4.063 -9.096 1.00 82.31 184 ALA A N 1
ATOM 1561 C CA . ALA A 1 184 ? 7.030 -3.117 -9.458 1.00 82.31 184 ALA A CA 1
ATOM 1562 C C . ALA A 1 184 ? 8.431 -3.711 -9.233 1.00 82.31 184 ALA A C 1
ATOM 1564 O O . ALA A 1 184 ? 9.273 -3.648 -10.130 1.00 82.31 184 ALA A O 1
ATOM 1565 N N . THR A 1 185 ? 8.663 -4.355 -8.086 1.00 83.94 185 THR A N 1
ATOM 1566 C CA . THR A 1 185 ? 9.931 -5.025 -7.762 1.00 83.94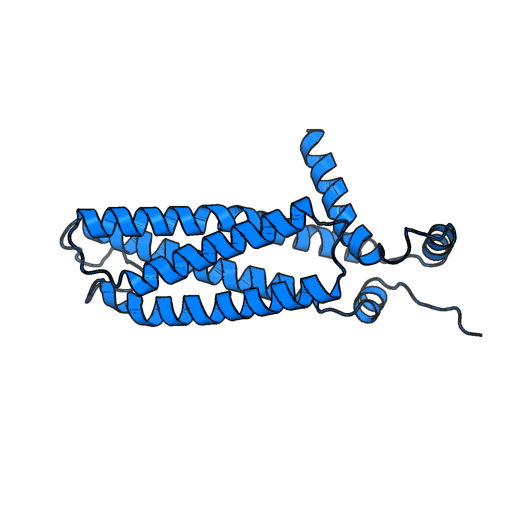 185 THR A CA 1
ATOM 1567 C C . THR A 1 185 ? 10.233 -6.165 -8.727 1.00 83.94 185 THR A C 1
ATOM 1569 O O . THR A 1 185 ? 11.339 -6.229 -9.258 1.00 83.94 185 THR A O 1
ATOM 1572 N N . ILE A 1 186 ? 9.250 -7.015 -9.046 1.00 83.75 186 ILE A N 1
ATOM 1573 C CA . ILE A 1 186 ? 9.421 -8.085 -10.041 1.00 83.75 186 ILE A CA 1
ATOM 1574 C C . ILE A 1 186 ? 9.827 -7.492 -11.390 1.00 83.75 186 ILE A C 1
ATOM 1576 O O . ILE A 1 186 ? 10.790 -7.965 -11.988 1.00 83.75 186 ILE A O 1
ATOM 1580 N N . ILE A 1 187 ? 9.137 -6.439 -11.848 1.00 77.06 187 ILE A N 1
ATOM 1581 C CA . ILE A 1 187 ? 9.463 -5.756 -13.105 1.00 77.06 187 ILE A CA 1
ATOM 1582 C C . ILE A 1 187 ? 10.897 -5.234 -13.071 1.00 77.06 187 ILE A C 1
ATOM 1584 O O . ILE A 1 187 ? 11.588 -5.380 -14.077 1.00 77.06 187 ILE A O 1
ATOM 1588 N N . MET A 1 188 ? 11.355 -4.643 -11.964 1.00 72.19 188 MET A N 1
ATOM 1589 C CA . MET A 1 188 ? 12.729 -4.140 -11.821 1.00 72.19 188 MET A CA 1
ATOM 1590 C C . MET A 1 188 ? 13.771 -5.260 -11.860 1.00 72.19 188 MET A C 1
ATOM 1592 O O . MET A 1 188 ? 14.763 -5.118 -12.572 1.00 72.19 188 MET A O 1
ATOM 1596 N N . CYS A 1 189 ? 13.498 -6.399 -11.220 1.00 72.19 189 CYS A N 1
ATOM 1597 C CA . CYS A 1 189 ? 14.388 -7.560 -11.207 1.00 72.19 189 CYS A CA 1
ATOM 1598 C C . CYS A 1 189 ? 14.482 -8.310 -12.551 1.00 72.19 189 CYS A C 1
ATOM 1600 O O . CYS A 1 189 ? 15.361 -9.162 -12.696 1.00 72.19 189 CYS A O 1
ATOM 1602 N N . VAL A 1 190 ? 13.611 -8.036 -13.536 1.00 73.75 190 VAL A N 1
ATOM 1603 C CA . VAL A 1 190 ? 13.716 -8.662 -14.867 1.00 73.75 190 VAL A CA 1
ATOM 1604 C C . VAL A 1 190 ? 15.030 -8.231 -15.536 1.00 73.75 190 VAL A C 1
ATOM 1606 O O . VAL A 1 190 ? 15.237 -7.035 -15.764 1.00 73.75 190 VAL A O 1
ATOM 1609 N N . PRO A 1 191 ? 15.911 -9.181 -15.906 1.00 69.62 191 PRO A N 1
ATOM 1610 C CA . PRO A 1 191 ? 17.190 -8.853 -16.513 1.00 69.62 191 PRO A CA 1
ATOM 1611 C C . PRO A 1 191 ? 17.009 -8.308 -17.934 1.00 69.62 191 PRO A C 1
ATOM 1613 O O . PRO A 1 191 ? 16.141 -8.748 -18.691 1.00 69.62 191 PRO A O 1
ATOM 1616 N N . GLU A 1 192 ? 17.892 -7.386 -18.325 1.00 65.44 192 GLU A N 1
ATOM 1617 C CA . GLU A 1 192 ? 17.833 -6.673 -19.610 1.00 65.44 192 GLU A CA 1
ATOM 1618 C C . GLU A 1 192 ? 17.787 -7.619 -20.821 1.00 65.44 192 GLU A C 1
ATOM 1620 O O . GLU A 1 192 ? 17.095 -7.333 -21.794 1.00 65.44 192 GLU A O 1
ATOM 1625 N N . LYS A 1 193 ? 18.461 -8.777 -20.745 1.00 66.75 193 LYS A N 1
ATOM 1626 C CA . LYS A 1 193 ? 18.430 -9.812 -21.793 1.00 66.75 193 LYS A CA 1
ATOM 1627 C C . LYS A 1 193 ? 17.008 -10.297 -22.090 1.00 66.75 193 LYS A C 1
ATOM 1629 O O . LYS A 1 193 ? 16.581 -10.270 -23.232 1.00 66.75 193 LYS A O 1
ATOM 1634 N N . THR A 1 194 ? 16.236 -10.616 -21.054 1.00 71.44 194 THR A N 1
ATOM 1635 C CA . THR A 1 194 ? 14.872 -11.135 -21.200 1.00 71.44 194 THR A CA 1
ATOM 1636 C C . THR A 1 194 ? 13.934 -10.047 -21.714 1.00 71.44 194 THR A C 1
ATOM 1638 O O . THR A 1 194 ? 13.021 -10.325 -22.483 1.00 71.44 194 THR A O 1
ATOM 1641 N N . TYR A 1 195 ? 14.175 -8.789 -21.333 1.00 68.88 195 TYR A N 1
ATOM 1642 C CA . TYR A 1 195 ? 13.451 -7.654 -21.900 1.00 68.88 195 TYR A CA 1
ATOM 1643 C C . TYR A 1 195 ? 13.750 -7.466 -23.397 1.00 68.88 195 TYR A C 1
ATOM 1645 O O . TYR A 1 195 ? 12.824 -7.265 -24.178 1.00 68.88 195 TYR A O 1
ATOM 1653 N N . LYS A 1 196 ? 15.020 -7.568 -23.812 1.00 66.69 196 LYS A N 1
ATOM 1654 C CA . LYS A 1 196 ? 15.418 -7.487 -25.228 1.00 66.69 196 LYS A CA 1
ATOM 1655 C C . LYS A 1 196 ? 14.794 -8.602 -26.064 1.00 66.69 196 LYS A C 1
ATOM 1657 O O . LYS A 1 196 ? 14.241 -8.298 -27.119 1.00 66.69 196 LYS A O 1
ATOM 1662 N N . ASP A 1 197 ? 14.778 -9.826 -25.540 1.00 72.69 197 ASP A N 1
ATOM 1663 C CA . ASP A 1 197 ? 14.124 -10.973 -26.178 1.00 72.69 197 ASP A CA 1
ATOM 1664 C C . ASP A 1 197 ? 12.608 -10.728 -26.339 1.00 72.69 197 ASP A C 1
ATOM 1666 O O . ASP A 1 197 ? 12.051 -10.924 -27.416 1.00 72.69 197 ASP A O 1
ATOM 1670 N N . MET A 1 198 ? 11.930 -10.214 -25.301 1.00 68.19 198 MET A N 1
ATOM 1671 C CA . MET A 1 198 ? 10.494 -9.881 -25.354 1.00 68.19 198 MET A CA 1
ATOM 1672 C C . MET A 1 198 ? 10.154 -8.789 -26.380 1.00 68.19 198 MET A C 1
ATOM 1674 O O . MET A 1 198 ? 9.052 -8.769 -26.934 1.00 68.19 198 MET A O 1
ATOM 1678 N N . VAL A 1 199 ? 11.076 -7.854 -26.610 1.00 67.62 199 VAL A N 1
ATOM 1679 C CA . VAL A 1 199 ? 10.898 -6.728 -27.538 1.00 67.62 199 VAL A CA 1
ATOM 1680 C C . VAL A 1 199 ? 11.359 -7.082 -28.963 1.00 67.62 199 VAL A C 1
ATOM 1682 O O . VAL A 1 199 ? 11.055 -6.340 -29.901 1.00 67.62 199 VAL A O 1
ATOM 1685 N N . GLY A 1 200 ? 12.015 -8.232 -29.151 1.00 62.16 200 GLY A N 1
ATOM 1686 C CA . GLY A 1 200 ? 12.531 -8.687 -30.445 1.00 62.16 200 GLY A CA 1
ATOM 1687 C C . GLY A 1 200 ? 13.753 -7.896 -30.917 1.00 62.16 200 GLY A C 1
ATOM 1688 O O . GLY A 1 200 ? 13.893 -7.635 -32.109 1.00 62.16 200 GLY A O 1
ATOM 1689 N N . ILE A 1 201 ? 14.600 -7.442 -29.987 1.00 60.91 201 ILE A N 1
ATOM 1690 C CA . ILE A 1 201 ? 15.885 -6.811 -30.314 1.00 60.91 201 ILE A CA 1
ATOM 1691 C C . ILE A 1 201 ? 16.944 -7.918 -30.320 1.00 60.91 201 ILE A C 1
ATOM 1693 O O . ILE A 1 201 ? 17.614 -8.143 -29.310 1.00 60.91 201 ILE A O 1
ATOM 1697 N N . ASP A 1 202 ? 17.065 -8.630 -31.440 1.00 54.62 202 ASP A N 1
ATOM 1698 C CA . ASP A 1 202 ? 18.114 -9.635 -31.625 1.00 54.62 202 ASP A CA 1
ATOM 1699 C C . ASP A 1 202 ? 19.491 -8.953 -31.634 1.00 54.62 202 ASP A C 1
ATOM 1701 O O . ASP A 1 202 ? 19.742 -8.029 -32.408 1.00 54.62 202 ASP A O 1
ATOM 1705 N N . ASN A 1 203 ? 20.410 -9.415 -30.779 1.00 51.56 203 ASN A N 1
ATOM 1706 C CA . ASN A 1 203 ? 21.834 -9.114 -30.940 1.00 51.56 203 ASN A CA 1
ATOM 1707 C C . ASN A 1 203 ? 22.406 -10.058 -32.005 1.00 51.56 203 ASN A C 1
ATOM 1709 O O . ASN A 1 203 ? 23.179 -10.956 -31.668 1.00 51.56 203 ASN A O 1
ATOM 1713 N N . ASP A 1 204 ? 22.018 -9.881 -33.265 1.00 45.88 204 ASP A N 1
ATOM 1714 C CA . ASP A 1 204 ? 22.747 -10.508 -34.363 1.00 45.88 204 ASP A CA 1
ATOM 1715 C C . ASP A 1 204 ? 23.932 -9.605 -34.725 1.00 45.88 204 ASP A C 1
ATOM 1717 O O . ASP A 1 204 ? 23.804 -8.558 -35.359 1.00 45.88 204 ASP A O 1
ATOM 1721 N N . GLY A 1 205 ? 25.084 -9.937 -34.156 1.00 47.00 205 GLY A N 1
ATOM 1722 C CA . GLY A 1 205 ? 26.313 -9.160 -34.274 1.00 47.00 205 GLY A CA 1
ATOM 1723 C C . GLY A 1 205 ? 27.492 -9.875 -33.636 1.00 47.00 205 GLY A C 1
ATOM 1724 O O . GLY A 1 205 ? 28.325 -9.243 -32.984 1.00 47.00 205 GLY A O 1
ATOM 1725 N N . ARG A 1 206 ? 27.519 -11.205 -33.748 1.00 39.03 206 ARG A N 1
ATOM 1726 C CA . ARG A 1 206 ? 28.664 -12.019 -33.357 1.00 39.03 206 ARG A CA 1
ATOM 1727 C C . ARG A 1 206 ? 28.995 -12.975 -34.499 1.00 39.03 206 ARG A C 1
ATOM 1729 O O . ARG A 1 206 ? 28.548 -14.111 -34.465 1.00 39.03 206 ARG A O 1
ATOM 1736 N N . ASP A 1 207 ? 29.773 -12.461 -35.444 1.00 34.69 207 ASP A N 1
ATOM 1737 C CA . ASP A 1 207 ? 30.815 -13.182 -36.180 1.00 34.69 207 ASP A CA 1
ATOM 1738 C C . ASP A 1 207 ? 32.062 -12.285 -36.213 1.00 34.69 207 ASP A C 1
ATOM 1740 O O . ASP A 1 207 ? 31.923 -11.087 -36.563 1.00 34.69 207 ASP A O 1
#

Nearest PDB structures (foldseek):
  5c5b-assembly2_C  TM=2.618E-01  e=5.385E+00  Homo sapiens
  4tql-assembly2_B  TM=1.990E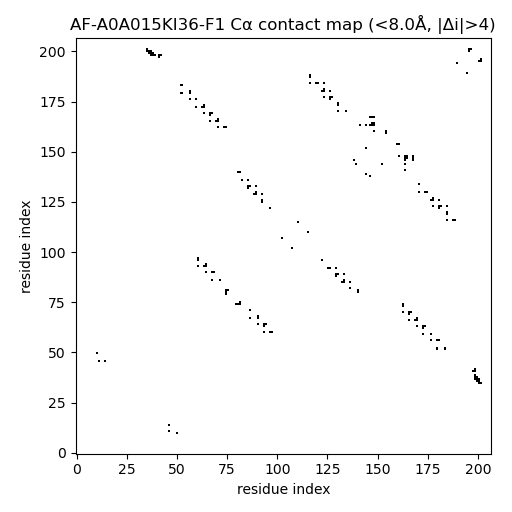-01  e=7.310E+00  synthetic construct
  4tql-assembly1_A  TM=1.952E-01  e=7.692E+00  synthetic construct

pLDDT: mean 74.7, std 20.7, range [24.33, 96.06]

Mean predicted aligned error: 11.57 Å

Radius of gyration: 22.26 Å; Cα contacts (8 Å, |Δi|>4): 107; chains: 1; bounding box: 58×33×61 Å

Secondary structure (DSSP, 8-state):
-HHHHHHHHHHHHHHHHHSGGGTTS-TTHHHHHTTS---HHHHHHHHHHHHHHHHHHHHHHHHHHHHHHHHHHHHHHTT----HHHHHHHHHHHHHHHHHHHHHHHHTTTS-HHHHHHHHHHHHHHHHHHHHHHHHHHTTTTTT--TT--TTS--SSHHHHHHHHHHHHHHHHHHHHHHHHHHHHHHHHS-HHHHHHHHT-------

Organism: Rhizophagus irregularis (strain DA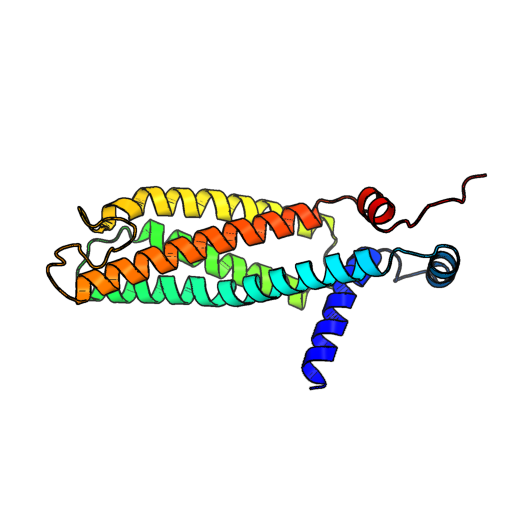OM 197198w) (NCBI:txid1432141)